Protein 2WCR (pdb70)

Nearest PDB structures (foldseek):
  3vnc-assembly1_B  TM=9.639E-01  e=1.868E-23  Helicobacter pylori 26695
  2wcq-assembly2_B  TM=9.651E-01  e=3.211E-23  Helicobacter pylori
  2wcq-assembly1_A  TM=9.351E-01  e=2.524E-23  Helicobacter pylori
  3tup-assembly1_A  TM=3.954E-01  e=2.642E-01  Homo sapiens
  5mgu-assembly1_A  TM=4.070E-01  e=6.924E-01  Homo sapiens

Sequence (293 aa):
NSFLLQDVPYWMLQNRSEYITQGVDSSHIVDGKKTEEEIEKIATKRATIRVAQNIVHKLKEAYLSKTNRIKQKITNEMFIQMMTQPIYDSLMNNVDRLGIYINPNNEEVFALVRARGFDKDALSEEGLHKKMSLDNQAVSILVAKVEEIFKDSSFLLQDVPYWMLQNRRSEYIITQGVDSSHIVVDGKKTEEIEKIATKRATIIRRVAQNIVHHKKLKEAYLSKTNRIKQKITNEMFIQQMTQPIIYDSLMMNVDRRLGIYINPNNNEEVFALVRARGFDKDALSEGLHKMMSLDNQAVSILVAKVEEIFKDS

Radius of gyration: 20.46 Å; Cα contacts (8 Å, |Δi|>4): 523; chains: 2; bounding box: 41×55×49 Å

CATH classification: 3.10.129.140

InterPro domains:
  IPR031923 Helicobacter TNF-alpha-inducing protein [NF008960] (1-192)
  IPR031923 Helicobacter TNF-alpha-inducing protein [PF16753] (32-181)

Structure (mmCIF, N/CA/C/O backbone):
data_2WCR
#
_entry.id   2WCR
#
_cell.length_a   48.880
_cell.length_b   67.260
_cell.length_c   97.470
_cell.angle_alpha   90.00
_cell.angle_beta   90.00
_cell.angle_gamma   90.00
#
_symmetry.space_group_name_H-M   'P 21 21 21'
#
loop_
_entity.id
_entity.type
_entity.pdbx_description
1 polymer 'TNF-ALPHA INDUCER PROTEIN'
2 non-polymer IMIDAZOLE
3 non-polymer 'NICKEL (II) ION'
4 water water
#
loop_
_atom_site.group_PDB
_atom_site.id
_atom_site.type_symbol
_atom_site.label_atom_id
_atom_site.label_alt_id
_atom_site.label_comp_id
_atom_site.label_asym_id
_atom_site.label_entity_id
_atom_site.label_seq_id
_atom_site.pdbx_PDB_ins_code
_atom_site.Cartn_x
_atom_site.Cartn_y
_atom_site.Cartn_z
_atom_site.occupancy
_atom_site.B_iso_or_equiv
_atom_site.auth_seq_id
_atom_site.auth_comp_id
_atom_site.auth_asym_id
_atom_site.auth_atom_id
_atom_site.pdbx_PDB_model_num
ATOM 1 N N . ASN A 1 1 ? 51.794 40.770 -1.554 1.00 12.78 34 ASN A N 1
ATOM 2 C CA . ASN A 1 1 ? 50.830 40.861 -0.339 1.00 16.46 34 ASN A CA 1
ATOM 3 C C . ASN A 1 1 ? 49.449 40.480 -0.689 1.00 16.52 34 ASN A C 1
ATOM 4 O O . ASN A 1 1 ? 49.118 40.481 -1.845 1.00 14.80 34 ASN A O 1
ATOM 9 N N . SER A 1 2 ? 48.620 40.284 0.358 1.00 18.86 35 SER A N 1
ATOM 10 C CA . SER A 1 2 ? 47.479 39.425 0.311 1.00 19.52 35 SER A CA 1
ATOM 11 C C . SER A 1 2 ? 46.131 40.142 0.437 1.00 16.51 35 SER A C 1
ATOM 12 O O . SER A 1 2 ? 45.983 40.965 1.331 1.00 16.85 35 SER A O 1
ATOM 15 N N . PHE A 1 3 ? 45.248 39.939 -0.549 1.00 15.12 36 PHE A N 1
ATOM 16 C CA . PHE A 1 3 ? 43.881 40.439 -0.511 1.00 16.58 36 PHE A CA 1
ATOM 17 C C . PHE A 1 3 ? 42.928 39.314 -0.731 1.00 16.54 36 PHE A C 1
ATOM 18 O O . PHE A 1 3 ? 43.248 38.340 -1.392 1.00 18.35 36 PHE A O 1
ATOM 26 N N . LEU A 1 4 ? 41.747 39.428 -0.143 1.00 16.40 37 LEU A N 1
ATOM 27 C CA A LEU A 1 4 ? 40.731 38.400 -0.238 0.74 16.15 37 LEU A CA 1
ATOM 28 C CA B LEU A 1 4 ? 40.726 38.393 -0.223 0.26 16.41 37 LEU A CA 1
ATOM 29 C C . LEU A 1 4 ? 39.564 38.809 -1.113 1.00 16.71 37 LEU A C 1
ATOM 30 O O . LEU A 1 4 ? 39.178 39.987 -1.146 1.00 16.79 37 LEU A O 1
ATOM 39 N N . GLN A 1 5 ? 38.971 37.808 -1.784 1.00 16.31 38 GLN A N 1
ATOM 40 C CA . GLN A 1 5 ? 37.902 38.043 -2.748 1.00 16.56 38 GLN A CA 1
ATOM 41 C C . GLN A 1 5 ? 36.595 37.492 -2.219 1.00 15.72 38 GLN A C 1
ATOM 42 O O . GLN A 1 5 ? 36.566 36.607 -1.386 1.00 15.26 38 GLN A O 1
ATOM 48 N N . ASP A 1 6 ? 35.480 37.996 -2.733 1.00 16.19 39 ASP A N 1
ATOM 49 C CA . ASP A 1 6 ? 34.145 37.509 -2.332 1.00 15.53 39 ASP A CA 1
ATOM 50 C C . ASP A 1 6 ? 33.925 37.435 -0.834 1.00 15.63 39 ASP A C 1
ATOM 51 O O . ASP A 1 6 ? 33.492 36.374 -0.287 1.00 16.20 39 ASP A O 1
ATOM 56 N N . VAL A 1 7 ? 34.217 38.544 -0.135 1.00 14.61 40 VAL A N 1
ATOM 57 C CA . VAL A 1 7 ? 34.100 38.571 1.318 1.00 15.73 40 VAL A CA 1
ATOM 58 C C . VAL A 1 7 ? 32.750 39.161 1.710 1.00 15.38 40 VAL A C 1
ATOM 59 O O . VAL A 1 7 ? 32.428 40.244 1.267 1.00 14.48 40 VAL A O 1
ATOM 63 N N . PRO A 1 8 ? 31.961 38.431 2.511 1.00 15.21 41 PRO A N 1
ATOM 64 C CA . PRO A 1 8 ? 30.687 38.986 2.911 1.00 14.89 41 PRO A CA 1
ATOM 65 C C . PRO A 1 8 ? 30.839 40.123 3.941 1.00 15.43 41 PRO A C 1
ATOM 66 O O . PRO A 1 8 ? 31.839 40.186 4.705 1.00 14.65 41 PRO A O 1
ATOM 70 N N . TYR A 1 9 ? 29.835 41.015 3.961 1.00 15.17 42 TYR A N 1
ATOM 71 C CA . TYR A 1 9 ? 29.915 42.217 4.782 1.00 16.24 42 TYR A CA 1
ATOM 72 C C . TYR A 1 9 ? 30.229 41.970 6.271 1.00 15.29 42 TYR A C 1
ATOM 73 O O . TYR A 1 9 ? 30.958 42.745 6.914 1.00 15.09 42 TYR A O 1
ATOM 82 N N . TRP A 1 10 ? 29.691 40.883 6.814 1.00 13.87 43 TRP A N 1
ATOM 83 C CA . TRP A 1 10 ? 29.790 40.549 8.218 1.00 14.00 43 TRP A CA 1
ATOM 84 C C . TRP A 1 10 ? 31.193 40.061 8.619 1.00 14.04 43 TRP A C 1
ATOM 85 O O . TRP A 1 10 ? 31.493 39.963 9.798 1.00 15.06 43 TRP A O 1
ATOM 96 N N . MET A 1 11 ? 32.027 39.791 7.634 1.00 15.54 44 MET A N 1
ATOM 97 C CA . MET A 1 11 ? 33.412 39.415 7.875 1.00 16.15 44 MET A CA 1
ATOM 98 C C . MET A 1 11 ? 34.303 40.630 8.112 1.00 18.36 44 MET A C 1
ATOM 99 O O . MET A 1 11 ? 35.472 40.490 8.525 1.00 18.34 44 MET A O 1
ATOM 104 N N . LEU A 1 12 ? 33.779 41.827 7.815 1.00 17.33 45 LEU A N 1
ATOM 105 C CA . LEU A 1 12 ? 34.592 43.048 7.851 1.00 18.34 45 LEU A CA 1
ATOM 106 C C . LEU A 1 12 ? 34.545 43.739 9.190 1.00 18.05 45 LEU A C 1
ATOM 107 O O . LEU A 1 12 ? 33.529 43.729 9.887 1.00 17.84 45 LEU A O 1
ATOM 112 N N . GLN A 1 13 ? 35.647 44.397 9.534 1.00 19.79 46 GLN A N 1
ATOM 113 C CA . GLN A 1 13 ? 35.682 45.266 10.688 1.00 20.91 46 GLN A CA 1
ATOM 114 C C . GLN A 1 13 ? 34.552 46.276 10.531 1.00 21.03 46 GLN A C 1
ATOM 115 O O . GLN A 1 13 ? 34.338 46.775 9.423 1.00 17.18 46 GLN A O 1
ATOM 121 N N . ASN A 1 14 ? 33.821 46.539 11.612 1.00 22.85 47 ASN A N 1
ATOM 122 C CA . ASN A 1 14 ? 32.772 47.558 11.576 1.00 25.46 47 ASN A CA 1
ATOM 123 C C . ASN A 1 14 ? 32.319 48.010 12.950 1.00 26.59 47 ASN A C 1
ATOM 124 O O . ASN A 1 14 ? 32.525 47.320 13.946 1.00 26.64 47 ASN A O 1
ATOM 129 N N . ARG A 1 15 ? 31.694 49.186 12.959 1.00 28.68 48 ARG A N 1
ATOM 130 C CA . ARG A 1 15 ? 31.291 49.891 14.171 1.00 30.29 48 ARG A CA 1
ATOM 131 C C . ARG A 1 15 ? 29.770 49.815 14.218 1.00 31.10 48 ARG A C 1
ATOM 132 O O . ARG A 1 15 ? 29.055 50.469 13.435 1.00 33.23 48 ARG A O 1
ATOM 140 N N . SER A 1 16 ? 29.287 49.058 15.177 1.00 30.61 49 SER A N 1
ATOM 141 C CA . SER A 1 16 ? 28.042 48.338 15.028 1.00 30.45 49 SER A CA 1
ATOM 142 C C . SER A 1 16 ? 28.178 47.271 16.084 1.00 29.34 49 SER A C 1
ATOM 143 O O . SER A 1 16 ? 29.149 46.524 16.084 1.00 29.07 49 SER A O 1
ATOM 146 N N . GLU A 1 17 ? 27.229 47.266 17.008 1.00 28.29 50 GLU A N 1
ATOM 147 C CA . GLU A 1 17 ? 27.203 46.360 18.126 1.00 27.66 50 GLU A CA 1
ATOM 148 C C . GLU A 1 17 ? 25.958 45.516 17.973 1.00 26.18 50 GLU A C 1
ATOM 149 O O . GLU A 1 17 ? 24.873 45.909 18.412 1.00 26.92 50 GLU A O 1
ATOM 155 N N . TYR A 1 18 ? 26.097 44.372 17.326 1.00 24.11 51 TYR A N 1
ATOM 156 C CA . TYR A 1 18 ? 25.040 43.385 17.342 1.00 22.78 51 TYR A CA 1
ATOM 157 C C . TYR A 1 18 ? 25.431 42.374 18.411 1.00 20.72 51 TYR A C 1
ATOM 158 O O . TYR A 1 18 ? 26.069 41.377 18.155 1.00 19.30 51 TYR A O 1
ATOM 167 N N . ILE A 1 19 ? 25.024 42.669 19.633 1.00 19.44 52 ILE A N 1
ATOM 168 C CA . ILE A 1 19 ? 25.470 41.957 20.802 1.00 18.64 52 ILE A CA 1
ATOM 169 C C . ILE A 1 19 ? 25.038 40.488 20.746 1.00 15.97 52 ILE A C 1
ATOM 170 O O . ILE A 1 19 ? 25.788 39.626 21.088 1.00 16.91 52 ILE A O 1
ATOM 175 N N . THR A 1 20 ? 23.857 40.227 20.232 1.00 14.87 53 THR A N 1
ATOM 176 C CA . THR A 1 20 ? 23.324 38.875 20.087 1.00 15.05 53 THR A CA 1
ATOM 177 C C . THR A 1 20 ? 23.716 38.162 18.782 1.00 14.17 53 THR A C 1
ATOM 178 O O . THR A 1 20 ? 23.288 37.015 18.562 1.00 13.21 53 THR A O 1
ATOM 182 N N . GLN A 1 21 ? 24.545 38.804 17.950 1.00 14.53 54 GLN A N 1
ATOM 183 C CA . GLN A 1 21 ? 25.168 38.145 16.790 1.00 15.69 54 GLN A CA 1
ATOM 184 C C . GLN A 1 21 ? 26.592 37.813 17.130 1.00 14.95 54 GLN A C 1
ATOM 185 O O . GLN A 1 21 ? 27.245 38.550 17.868 1.00 15.73 54 GLN A O 1
ATOM 191 N N . GLY A 1 22 ? 27.085 36.697 16.616 1.00 13.65 55 GLY A N 1
ATOM 192 C CA . GLY A 1 22 ? 28.456 36.316 16.840 1.00 14.43 55 GLY A CA 1
ATOM 193 C C . GLY A 1 22 ? 29.118 35.933 15.545 1.00 13.23 55 GLY A C 1
ATOM 194 O O . GLY A 1 22 ? 28.528 35.241 14.706 1.00 12.92 55 GLY A O 1
ATOM 195 N N . VAL A 1 23 ? 30.352 36.393 15.375 1.00 11.40 56 VAL A N 1
ATOM 196 C CA . VAL A 1 23 ? 31.215 35.890 14.326 1.00 11.84 56 VAL A CA 1
ATOM 197 C C . VAL A 1 23 ? 32.484 35.275 14.967 1.00 11.81 56 VAL A C 1
ATOM 198 O O . VAL A 1 23 ? 33.164 35.897 15.783 1.00 12.84 56 VAL A O 1
ATOM 202 N N . ASP A 1 24 ? 32.784 34.035 14.630 1.00 10.53 57 ASP A N 1
ATOM 203 C CA . ASP A 1 24 ? 33.997 33.394 15.065 1.00 10.66 57 ASP A CA 1
ATOM 204 C C . ASP A 1 24 ? 34.285 32.257 14.087 1.00 11.55 57 ASP A C 1
ATOM 205 O O . ASP A 1 24 ? 33.544 32.093 13.113 1.00 11.19 57 ASP A O 1
ATOM 210 N N . SER A 1 25 ? 35.298 31.464 14.366 1.00 11.79 58 SER A N 1
ATOM 211 C CA . SER A 1 25 ? 35.805 30.526 13.404 1.00 12.58 58 SER A CA 1
ATOM 212 C C . SER A 1 25 ? 36.316 29.233 14.029 1.00 13.16 58 SER A C 1
ATOM 213 O O . SER A 1 25 ? 36.502 29.133 15.283 1.00 13.39 58 SER A O 1
ATOM 216 N N . SER A 1 26 ? 36.528 28.259 13.153 1.00 10.81 59 SER A N 1
ATOM 217 C CA . SER A 1 26 ? 37.287 27.064 13.468 1.00 10.86 59 SER A CA 1
ATOM 218 C C . SER A 1 26 ? 38.346 26.846 12.416 1.00 10.74 59 SER A C 1
ATOM 219 O O . SER A 1 26 ? 38.086 26.979 11.222 1.00 10.55 59 SER A O 1
ATOM 222 N N . HIS A 1 27 ? 39.547 26.530 12.837 1.00 10.51 60 HIS A N 1
ATOM 223 C CA . HIS A 1 27 ? 40.535 26.037 11.912 1.00 10.69 60 HIS A CA 1
ATOM 224 C C . HIS A 1 27 ? 40.228 24.601 11.497 1.00 10.39 60 HIS A C 1
ATOM 225 O O . HIS A 1 27 ? 39.389 23.917 12.116 1.00 11.98 60 HIS A O 1
ATOM 232 N N . ILE A 1 28 ? 40.848 24.196 10.396 1.00 9.97 61 ILE A N 1
ATOM 233 C CA . ILE A 1 28 ? 40.662 22.835 9.878 1.00 11.24 61 ILE A CA 1
ATOM 234 C C . ILE A 1 28 ? 41.396 21.820 10.754 1.00 10.90 61 ILE A C 1
ATOM 235 O O . ILE A 1 28 ? 42.316 22.173 11.530 1.00 11.32 61 ILE A O 1
ATOM 240 N N . VAL A 1 29 ? 40.963 20.564 10.625 1.00 10.73 62 VAL A N 1
ATOM 241 C CA . VAL A 1 29 ? 41.566 19.425 11.328 1.00 10.50 62 VAL A CA 1
ATOM 242 C C . VAL A 1 29 ? 41.591 18.298 10.368 1.00 11.16 62 VAL A C 1
ATOM 243 O O . VAL A 1 29 ? 40.557 17.909 9.808 1.00 11.33 62 VAL A O 1
ATOM 247 N N . ASP A 1 30 ? 42.775 17.774 10.087 1.00 11.53 63 ASP A N 1
ATOM 248 C CA . ASP A 1 30 ? 42.874 16.622 9.177 1.00 12.32 63 ASP A CA 1
ATOM 249 C C . ASP A 1 30 ? 41.926 15.496 9.592 1.00 11.69 63 ASP A C 1
ATOM 250 O O . ASP A 1 30 ? 41.770 15.184 10.804 1.00 12.14 63 ASP A O 1
ATOM 255 N N . GLY A 1 31 ? 41.258 14.927 8.592 1.00 12.18 64 GLY A N 1
ATOM 256 C CA . GLY A 1 31 ? 40.297 13.863 8.837 1.00 13.49 64 GLY A CA 1
ATOM 257 C C . GLY A 1 31 ? 38.887 14.322 9.188 1.00 14.17 64 GLY A C 1
ATOM 258 O O . GLY A 1 31 ? 37.965 13.491 9.282 1.00 14.15 64 GLY A O 1
ATOM 259 N N . LYS A 1 32 ? 38.701 15.622 9.376 1.00 13.33 65 LYS A N 1
ATOM 260 C CA . LYS A 1 32 ? 37.357 16.196 9.587 1.00 13.06 65 LYS A CA 1
ATOM 261 C C . LYS A 1 32 ? 36.916 16.873 8.279 1.00 12.09 65 LYS A C 1
ATOM 262 O O . LYS A 1 32 ? 37.636 17.664 7.699 1.00 11.89 65 LYS A O 1
ATOM 268 N N . LYS A 1 33 ? 35.730 16.542 7.788 1.00 13.10 66 LYS A N 1
ATOM 269 C CA . LYS A 1 33 ? 35.225 17.207 6.589 1.00 13.94 66 LYS A CA 1
ATOM 270 C C . LYS A 1 33 ? 34.881 18.663 6.868 1.00 14.45 66 LYS A C 1
ATOM 271 O O . LYS A 1 33 ? 34.544 19.003 7.999 1.00 15.05 66 LYS A O 1
ATOM 277 N N . THR A 1 34 ? 34.900 19.483 5.813 1.00 15.31 67 THR A N 1
ATOM 278 C CA . THR A 1 34 ? 34.561 20.899 5.901 1.00 15.20 67 THR A CA 1
ATOM 279 C C . THR A 1 34 ? 33.226 21.098 6.634 1.00 15.57 67 THR A C 1
ATOM 280 O O . THR A 1 34 ? 33.112 22.000 7.446 1.00 13.63 67 THR A O 1
ATOM 284 N N . GLU A 1 35 ? 32.229 20.251 6.380 1.00 16.94 68 GLU A N 1
ATOM 285 C CA . GLU A 1 35 ? 30.933 20.383 7.067 1.00 18.24 68 GLU A CA 1
ATOM 286 C C . GLU A 1 35 ? 31.042 20.279 8.575 1.00 17.43 68 GLU A C 1
ATOM 287 O O . GLU A 1 35 ? 30.316 20.988 9.289 1.00 16.99 68 GLU A O 1
ATOM 293 N N . GLU A 1 36 ? 31.942 19.402 9.066 1.00 15.25 69 GLU A N 1
ATOM 294 C CA A GLU A 1 36 ? 32.189 19.224 10.500 0.51 14.08 69 GLU A CA 1
ATOM 295 C CA B GLU A 1 36 ? 32.155 19.267 10.496 0.49 14.06 69 GLU A CA 1
ATOM 296 C C . GLU A 1 36 ? 32.808 20.509 11.065 1.00 13.01 69 GLU A C 1
ATOM 297 O O . GLU A 1 36 ? 32.457 20.933 12.171 1.00 13.79 69 GLU A O 1
ATOM 308 N N . ILE A 1 37 ? 33.752 21.075 10.321 1.00 12.21 70 ILE A N 1
ATOM 309 C CA . ILE A 1 37 ? 34.451 22.326 10.735 1.00 11.64 70 ILE A CA 1
ATOM 310 C C . ILE A 1 37 ? 33.407 23.436 10.780 1.00 12.33 70 ILE A C 1
ATOM 311 O O . ILE A 1 37 ? 33.451 24.277 11.693 1.00 11.37 70 ILE A O 1
ATOM 316 N N . GLU A 1 38 ? 32.421 23.417 9.870 1.00 11.97 71 GLU A N 1
ATOM 317 C CA . GLU A 1 38 ? 31.377 24.473 9.910 1.00 12.55 71 GLU A CA 1
ATOM 318 C C . GLU A 1 38 ? 30.563 24.393 11.195 1.00 12.99 71 GLU A C 1
ATOM 319 O O . GLU A 1 38 ? 30.171 25.425 11.774 1.00 11.76 71 GLU A O 1
ATOM 325 N N . LYS A 1 39 ? 30.223 23.175 11.606 1.00 13.81 72 LYS A N 1
ATOM 326 C CA . LYS A 1 39 ? 29.562 22.949 12.901 1.00 14.90 72 LYS A CA 1
ATOM 327 C C . LYS A 1 39 ? 30.359 23.465 14.103 1.00 14.31 72 LYS A C 1
ATOM 328 O O . LYS A 1 39 ? 29.827 24.133 14.997 1.00 13.70 72 LYS A O 1
ATOM 334 N N . ILE A 1 40 ? 31.667 23.197 14.120 1.00 14.04 73 ILE A N 1
ATOM 335 C CA . ILE A 1 40 ? 32.511 23.633 15.198 1.00 13.28 73 ILE A CA 1
ATOM 336 C C . ILE A 1 40 ? 32.552 25.177 15.172 1.00 12.19 73 ILE A C 1
ATOM 337 O O . ILE A 1 40 ? 32.426 25.817 16.209 1.00 12.32 73 ILE A O 1
ATOM 342 N N . ALA A 1 41 ? 32.695 25.755 13.982 1.00 11.48 74 ALA A N 1
ATOM 343 C CA . ALA A 1 41 ? 32.758 27.204 13.834 1.00 10.22 74 ALA A CA 1
ATOM 344 C C . ALA A 1 41 ? 31.454 27.824 14.345 1.00 9.94 74 ALA A C 1
ATOM 345 O O . ALA A 1 41 ? 31.437 28.902 14.966 1.00 8.94 74 ALA A O 1
ATOM 347 N N . THR A 1 42 ? 30.339 27.176 14.038 1.00 10.43 75 THR A N 1
ATOM 348 C CA . THR A 1 42 ? 29.031 27.698 14.439 1.00 10.33 75 THR A CA 1
ATOM 349 C C . THR A 1 42 ? 28.897 27.700 15.962 1.00 11.24 75 THR A C 1
ATOM 350 O O . THR A 1 42 ? 28.346 28.652 16.541 1.00 9.84 75 THR A O 1
ATOM 354 N N . LYS A 1 43 ? 29.379 26.638 16.621 1.00 11.34 76 LYS A N 1
ATOM 355 C CA . LYS A 1 43 ? 29.382 26.605 18.085 1.00 13.48 76 LYS A CA 1
ATOM 356 C C . LYS A 1 43 ? 30.294 27.682 18.628 1.00 12.27 76 LYS A C 1
ATOM 357 O O . LYS A 1 43 ? 29.979 28.367 19.592 1.00 12.92 76 LYS A O 1
ATOM 363 N N . ARG A 1 44 ? 31.430 27.872 17.982 1.00 11.00 77 ARG A N 1
ATOM 364 C CA . ARG A 1 44 ? 32.373 28.889 18.485 1.00 11.17 77 ARG A CA 1
ATOM 365 C C . ARG A 1 44 ? 31.773 30.289 18.375 1.00 11.35 77 ARG A C 1
ATOM 366 O O . ARG A 1 44 ? 31.955 31.131 19.273 1.00 10.90 77 ARG A O 1
ATOM 374 N N . ALA A 1 45 ? 30.991 30.520 17.310 1.00 9.59 78 ALA A N 1
ATOM 375 C CA . ALA A 1 45 ? 30.379 31.812 17.080 1.00 10.76 78 ALA A CA 1
ATOM 376 C C . ALA A 1 45 ? 29.257 32.014 18.119 1.00 8.99 78 ALA A C 1
ATOM 377 O O . ALA A 1 45 ? 28.932 33.151 18.553 1.00 12.10 78 ALA A O 1
ATOM 379 N N . THR A 1 46 ? 28.646 30.922 18.527 1.00 10.29 79 THR A N 1
ATOM 380 C CA . THR A 1 46 ? 27.594 30.978 19.552 1.00 9.94 79 THR A CA 1
ATOM 381 C C . THR A 1 46 ? 28.223 31.297 20.934 1.00 11.12 79 THR A C 1
ATOM 382 O O . THR A 1 46 ? 27.698 32.086 21.698 1.00 11.99 79 THR A O 1
ATOM 386 N N . ILE A 1 47 ? 29.349 30.686 21.232 1.00 11.43 80 ILE A N 1
ATOM 387 C CA . ILE A 1 47 ? 30.107 31.030 22.449 1.00 11.42 80 ILE A CA 1
ATOM 388 C C . ILE A 1 47 ? 30.485 32.494 22.406 1.00 11.52 80 ILE A C 1
ATOM 389 O O . ILE A 1 47 ? 30.373 33.222 23.399 1.00 10.75 80 ILE A O 1
ATOM 394 N N . ARG A 1 48 ? 30.862 32.974 21.221 1.00 11.94 81 ARG A N 1
ATOM 395 C CA . ARG A 1 48 ? 31.186 34.360 21.051 1.00 12.48 81 ARG A CA 1
ATOM 396 C C . ARG A 1 48 ? 30.015 35.281 21.435 1.00 11.09 81 ARG A C 1
ATOM 397 O O . ARG A 1 48 ? 30.225 36.324 22.018 1.00 11.13 81 ARG A O 1
ATOM 405 N N . VAL A 1 49 ? 28.777 34.902 21.104 1.00 10.40 82 VAL A N 1
ATOM 406 C CA . VAL A 1 49 ? 27.625 35.668 21.575 1.00 10.39 82 VAL A CA 1
ATOM 407 C C . VAL A 1 49 ? 27.654 35.777 23.103 1.00 9.95 82 VAL A C 1
ATOM 408 O O . VAL A 1 49 ? 27.460 36.883 23.664 1.00 10.44 82 VAL A O 1
ATOM 412 N N . ALA A 1 50 ? 27.902 34.647 23.771 1.00 10.04 83 ALA A N 1
ATOM 413 C CA . ALA A 1 50 ? 28.009 34.661 25.243 1.00 9.98 83 ALA A CA 1
ATOM 414 C C . ALA A 1 50 ? 29.143 35.565 25.726 1.00 10.75 83 ALA A C 1
ATOM 415 O O . ALA A 1 50 ? 28.963 36.321 26.647 1.00 9.71 83 ALA A O 1
ATOM 417 N N . GLN A 1 51 ? 30.282 35.513 25.050 1.00 11.75 84 GLN A N 1
ATOM 418 C CA . GLN A 1 51 ? 31.422 36.387 25.367 1.00 12.66 84 GLN A CA 1
ATOM 419 C C . GLN A 1 51 ? 31.037 37.875 25.193 1.00 13.51 84 GLN A C 1
ATOM 420 O O . GLN A 1 51 ? 31.406 38.746 26.046 1.00 13.66 84 GLN A O 1
ATOM 426 N N . ASN A 1 52 ? 30.245 38.174 24.144 1.00 13.29 85 ASN A N 1
ATOM 427 C CA . ASN A 1 52 ? 29.797 39.546 23.913 1.00 14.34 85 ASN A CA 1
ATOM 428 C C . ASN A 1 52 ? 28.911 40.011 25.072 1.00 13.94 85 ASN A C 1
ATOM 429 O O . ASN A 1 52 ? 28.983 41.183 25.500 1.00 14.82 85 ASN A O 1
ATOM 434 N N . ILE A 1 53 ? 28.078 39.113 25.574 1.00 13.28 86 ILE A N 1
ATOM 435 C CA . ILE A 1 53 ? 27.196 39.435 26.687 1.00 12.61 86 ILE A CA 1
ATOM 436 C C . ILE A 1 53 ? 27.995 39.663 27.973 1.00 13.02 86 ILE A C 1
ATOM 437 O O . ILE A 1 53 ? 27.770 40.647 28.713 1.00 14.72 86 ILE A O 1
ATOM 442 N N . VAL A 1 54 ? 28.982 38.820 28.215 1.00 13.08 87 VAL A N 1
ATOM 443 C CA . VAL A 1 54 ? 29.789 38.965 29.428 1.00 13.76 87 VAL A CA 1
ATOM 444 C C . VAL A 1 54 ? 30.503 40.314 29.436 1.00 13.80 87 VAL A C 1
ATOM 445 O O . VAL A 1 54 ? 30.575 40.975 30.474 1.00 14.60 87 VAL A O 1
ATOM 449 N N . HIS A 1 55 ? 30.973 40.738 28.272 1.00 13.19 88 HIS A N 1
ATOM 450 C CA . HIS A 1 55 ? 31.652 42.008 28.134 1.00 14.39 88 HIS A CA 1
ATOM 451 C C . HIS A 1 55 ? 30.726 43.141 28.584 1.00 14.58 88 HIS A C 1
ATOM 452 O O . HIS A 1 55 ? 31.150 44.028 29.343 1.00 14.60 88 HIS A O 1
ATOM 459 N N . LYS A 1 56 ? 29.473 43.122 28.141 1.00 12.47 89 LYS A N 1
ATOM 460 C CA . LYS A 1 56 ? 28.519 44.158 28.543 1.00 14.25 89 LYS A CA 1
ATOM 461 C C . LYS A 1 56 ? 28.199 44.074 30.038 1.00 13.58 89 LYS A C 1
ATOM 462 O O . LYS A 1 56 ? 27.954 45.096 30.680 1.00 14.13 89 LYS A O 1
ATOM 468 N N . LEU A 1 57 ? 28.167 42.847 30.563 1.00 13.16 90 LEU A N 1
ATOM 469 C CA . LEU A 1 57 ? 27.918 42.686 32.001 1.00 12.97 90 LEU A CA 1
ATOM 470 C C . LEU A 1 57 ? 29.079 43.272 32.829 1.00 13.08 90 LEU A C 1
ATOM 471 O O . LEU A 1 57 ? 28.798 43.906 33.866 1.00 13.61 90 LEU A O 1
ATOM 476 N N . LYS A 1 58 ? 30.346 43.122 32.387 1.00 13.39 91 LYS A N 1
ATOM 477 C CA . LYS A 1 58 ? 31.514 43.678 33.130 1.00 13.25 91 LYS A CA 1
ATOM 478 C C . LYS A 1 58 ? 31.386 45.208 33.164 1.00 12.14 91 LYS A C 1
ATOM 479 O O . LYS A 1 58 ? 31.739 45.849 34.123 1.00 12.46 91 LYS A O 1
ATOM 485 N N . GLU A 1 59 ? 30.999 45.784 32.042 1.00 12.61 92 GLU A N 1
ATOM 486 C CA . GLU A 1 59 ? 30.912 47.240 31.964 1.00 14.00 92 GLU A CA 1
ATOM 487 C C . GLU A 1 59 ? 29.823 47.774 32.867 1.00 12.95 92 GLU A C 1
ATOM 488 O O . GLU A 1 59 ? 29.985 48.797 33.531 1.00 12.31 92 GLU A O 1
ATOM 494 N N . ALA A 1 60 ? 28.694 47.091 32.855 1.00 11.97 93 ALA A N 1
ATOM 495 C CA . ALA A 1 60 ? 27.629 47.426 33.777 1.00 11.59 93 ALA A CA 1
ATOM 496 C C . ALA A 1 60 ? 28.065 47.316 35.247 1.00 10.08 93 ALA A C 1
ATOM 497 O O . ALA A 1 60 ? 27.749 48.173 36.069 1.00 10.54 93 ALA A O 1
ATOM 499 N N . TYR A 1 61 ? 28.791 46.251 35.591 1.00 8.86 94 TYR A N 1
ATOM 500 C CA . TYR A 1 61 ? 29.303 46.044 36.942 1.00 8.71 94 TYR A CA 1
ATOM 501 C C . TYR A 1 61 ? 30.314 47.121 37.349 1.00 8.57 94 TYR A C 1
ATOM 502 O O . TYR A 1 61 ? 30.274 47.587 38.471 1.00 9.26 94 TYR A O 1
ATOM 511 N N . LEU A 1 62 ? 31.164 47.553 36.417 1.00 8.25 95 LEU A N 1
ATOM 512 C CA . LEU A 1 62 ? 32.098 48.627 36.683 1.00 8.56 95 LEU A CA 1
ATOM 513 C C . LEU A 1 62 ? 31.438 49.983 36.787 1.00 9.06 95 LEU A C 1
ATOM 514 O O . LEU A 1 62 ? 32.000 50.879 37.382 1.00 8.80 95 LEU A O 1
ATOM 519 N N . SER A 1 63 ? 30.269 50.143 36.169 1.00 8.95 96 SER A N 1
ATOM 520 C CA . SER A 1 63 ? 29.610 51.467 36.148 1.00 10.34 96 SER A CA 1
ATOM 521 C C . SER A 1 63 ? 29.399 52.043 37.531 1.00 10.01 96 SER A C 1
ATOM 522 O O . SER A 1 63 ? 29.201 51.315 38.534 1.00 9.23 96 SER A O 1
ATOM 525 N N . LYS A 1 64 ? 29.439 53.371 37.613 1.00 10.64 97 LYS A N 1
ATOM 526 C CA . LYS A 1 64 ? 29.217 54.088 38.873 1.00 12.24 97 LYS A CA 1
ATOM 527 C C . LYS A 1 64 ? 27.841 53.727 39.441 1.00 12.47 97 LYS A C 1
ATOM 528 O O . LYS A 1 64 ? 27.687 53.700 40.609 1.00 13.95 97 LYS A O 1
ATOM 534 N N . THR A 1 65 ? 26.896 53.338 38.597 1.00 14.13 98 THR A N 1
ATOM 535 C CA . THR A 1 65 ? 25.558 52.976 39.102 1.00 15.68 98 THR A CA 1
ATOM 536 C C . THR A 1 65 ? 25.307 51.460 39.123 1.00 15.19 98 THR A C 1
ATOM 537 O O . THR A 1 65 ? 24.147 50.973 39.156 1.00 15.53 98 THR A O 1
ATOM 541 N N . ASN A 1 66 ? 26.389 50.702 39.159 1.00 13.07 99 ASN A N 1
ATOM 542 C CA . ASN A 1 66 ? 26.252 49.300 39.507 1.00 11.94 99 ASN A CA 1
ATOM 543 C C . ASN A 1 66 ? 25.515 49.095 40.836 1.00 12.24 99 ASN A C 1
ATOM 544 O O . ASN A 1 66 ? 25.829 49.725 41.839 1.00 11.17 99 ASN A O 1
ATOM 549 N N . ARG A 1 67 ? 24.589 48.139 40.825 1.00 11.52 100 ARG A N 1
ATOM 550 C CA . ARG A 1 67 ? 23.869 47.743 42.015 1.00 12.49 100 ARG A CA 1
ATOM 551 C C . ARG A 1 67 ? 24.215 46.364 42.578 1.00 11.29 100 ARG A C 1
ATOM 552 O O . ARG A 1 67 ? 23.671 45.988 43.590 1.00 11.24 100 ARG A O 1
ATOM 560 N N . ILE A 1 68 ? 25.108 45.630 41.935 1.00 10.23 101 ILE A N 1
ATOM 561 C CA . ILE A 1 68 ? 25.511 44.322 42.425 1.00 9.28 101 ILE A CA 1
ATOM 562 C C . ILE A 1 68 ? 26.458 44.526 43.589 1.00 9.88 101 ILE A C 1
ATOM 563 O O . ILE A 1 68 ? 27.539 45.115 43.414 1.00 11.17 101 ILE A O 1
ATOM 568 N N . LYS A 1 69 ? 26.117 43.923 44.728 1.00 11.73 102 LYS A N 1
ATOM 569 C CA . LYS A 1 69 ? 26.879 44.030 45.948 1.00 12.24 102 LYS A CA 1
ATOM 570 C C . LYS A 1 69 ? 28.103 43.107 46.042 1.00 12.79 102 LYS A C 1
ATOM 571 O O . LYS A 1 69 ? 29.111 43.511 46.568 1.00 12.49 102 LYS A O 1
ATOM 577 N N . GLN A 1 70 ? 27.968 41.879 45.567 1.00 11.67 103 GLN A N 1
ATOM 578 C CA . GLN A 1 70 ? 29.047 40.887 45.601 1.00 11.74 103 GLN A CA 1
ATOM 579 C C . GLN A 1 70 ? 30.252 41.376 44.808 1.00 12.21 103 GLN A C 1
ATOM 580 O O . GLN A 1 70 ? 30.111 42.047 43.774 1.00 13.17 103 GLN A O 1
ATOM 586 N N . LYS A 1 71 ? 31.422 41.046 45.299 1.00 12.45 104 LYS A N 1
ATOM 587 C CA . LYS A 1 71 ? 32.623 41.202 44.511 1.00 13.84 104 LYS A CA 1
ATOM 588 C C . LYS A 1 71 ? 32.709 40.166 43.373 1.00 13.50 104 LYS A C 1
ATOM 589 O O . LYS A 1 71 ? 32.746 38.933 43.624 1.00 15.40 104 LYS A O 1
ATOM 595 N N . ILE A 1 72 ? 32.818 40.645 42.130 1.00 11.66 105 ILE A N 1
ATOM 596 C CA . ILE A 1 72 ? 32.904 39.780 40.961 1.00 10.91 105 ILE A CA 1
ATOM 597 C C . ILE A 1 72 ? 34.182 40.146 40.270 1.00 10.33 105 ILE A C 1
ATOM 598 O O . ILE A 1 72 ? 34.410 41.276 39.921 1.00 11.00 105 ILE A O 1
ATOM 603 N N . THR A 1 73 ? 35.034 39.172 40.154 1.00 8.94 106 THR A N 1
ATOM 604 C CA . THR A 1 73 ? 36.297 39.325 39.509 1.00 8.71 106 THR A CA 1
ATOM 605 C C . THR A 1 73 ? 36.241 39.077 38.010 1.00 9.04 106 THR A C 1
ATOM 606 O O . THR A 1 73 ? 35.318 38.502 37.480 1.00 10.12 106 THR A O 1
ATOM 610 N N . ASN A 1 74 ? 37.305 39.463 37.325 1.00 8.51 107 ASN A N 1
ATOM 611 C CA . ASN A 1 74 ? 37.387 39.221 35.910 1.00 8.62 107 ASN A CA 1
ATOM 612 C C . ASN A 1 74 ? 37.285 37.708 35.618 1.00 8.86 107 ASN A C 1
ATOM 613 O O . ASN A 1 74 ? 36.647 37.274 34.658 1.00 8.66 107 ASN A O 1
ATOM 618 N N . GLU A 1 75 ? 37.921 36.908 36.472 1.00 9.69 108 GLU A N 1
ATOM 619 C CA . GLU A 1 75 ? 37.867 35.450 36.322 1.00 10.10 108 GLU A CA 1
ATOM 620 C C . GLU A 1 75 ? 36.475 34.895 36.501 1.00 8.76 108 GLU A C 1
ATOM 621 O O . GLU A 1 75 ? 36.045 33.943 35.809 1.00 9.84 108 GLU A O 1
ATOM 627 N N . MET A 1 76 ? 35.722 35.483 37.407 1.00 8.89 109 MET A N 1
ATOM 628 C CA . MET A 1 76 ? 34.333 35.099 37.563 1.00 9.97 109 MET A CA 1
ATOM 629 C C . MET A 1 76 ? 33.499 35.471 36.327 1.00 9.48 109 MET A C 1
ATOM 630 O O . MET A 1 76 ? 32.643 34.712 35.898 1.00 10.51 109 MET A O 1
ATOM 635 N N . PHE A 1 77 ? 33.700 36.669 35.797 1.00 9.55 110 PHE A N 1
ATOM 636 C CA . PHE A 1 77 ? 33.055 37.042 34.530 1.00 10.86 110 PHE A CA 1
ATOM 637 C C . PHE A 1 77 ? 33.332 36.018 33.413 1.00 11.47 110 PHE A C 1
ATOM 638 O O . PHE A 1 77 ? 32.423 35.576 32.723 1.00 12.15 110 PHE A O 1
ATOM 646 N N . ILE A 1 78 ? 34.573 35.593 33.297 1.00 10.99 111 ILE A N 1
ATOM 647 C CA . ILE A 1 78 ? 34.942 34.599 32.301 1.00 12.67 111 ILE A CA 1
ATOM 648 C C . ILE A 1 78 ? 34.148 33.308 32.553 1.00 13.37 111 ILE A C 1
ATOM 649 O O . ILE A 1 78 ? 33.612 32.670 31.617 1.00 13.62 111 ILE A O 1
ATOM 654 N N . GLN A 1 79 ? 34.026 32.933 33.815 1.00 13.74 112 GLN A N 1
ATOM 655 C CA . GLN A 1 79 ? 33.262 31.739 34.185 1.00 14.78 112 GLN A CA 1
ATOM 656 C C . GLN A 1 79 ? 31.779 31.848 33.785 1.00 14.28 112 GLN A C 1
ATOM 657 O O . GLN A 1 79 ? 31.121 30.813 33.574 1.00 16.06 112 GLN A O 1
ATOM 663 N N . MET A 1 80 ? 31.243 33.061 33.752 1.00 13.66 113 MET A N 1
ATOM 664 C CA A MET A 1 80 ? 29.837 33.283 33.348 0.58 13.24 113 MET A CA 1
ATOM 665 C CA B MET A 1 80 ? 29.842 33.261 33.369 0.42 13.53 113 MET A CA 1
ATOM 666 C C . MET A 1 80 ? 29.581 32.877 31.911 1.00 13.34 113 MET A C 1
ATOM 667 O O . MET A 1 80 ? 28.432 32.667 31.535 1.00 11.44 113 MET A O 1
ATOM 676 N N . THR A 1 81 ? 30.649 32.793 31.097 1.00 13.32 114 THR A N 1
ATOM 677 C CA . THR A 1 81 ? 30.472 32.522 29.668 1.00 13.21 114 THR A CA 1
ATOM 678 C C . THR A 1 81 ? 29.671 31.257 29.415 1.00 13.14 114 THR A C 1
ATOM 679 O O . THR A 1 81 ? 28.746 31.269 28.580 1.00 12.09 114 THR A O 1
ATOM 683 N N . GLN A 1 82 ? 30.012 30.183 30.125 1.00 13.74 115 GLN A N 1
ATOM 684 C CA . GLN A 1 82 ? 29.391 28.884 29.885 1.00 14.68 115 GLN A CA 1
ATOM 685 C C . GLN A 1 82 ? 27.901 28.887 30.272 1.00 14.25 115 GLN A C 1
ATOM 686 O O . GLN A 1 82 ? 27.060 28.505 29.483 1.00 13.54 115 GLN A O 1
ATOM 692 N N . PRO A 1 83 ? 27.555 29.369 31.467 1.00 14.25 116 PRO A N 1
ATOM 693 C CA . PRO A 1 83 ? 26.124 29.371 31.748 1.00 13.58 116 PRO A CA 1
ATOM 694 C C . PRO A 1 83 ? 25.309 30.278 30.809 1.00 12.18 116 PRO A C 1
ATOM 695 O O . PRO A 1 83 ? 24.134 29.955 30.507 1.00 10.53 116 PRO A O 1
ATOM 699 N N . ILE A 1 84 ? 25.894 31.378 30.361 1.00 10.60 117 ILE A N 1
ATOM 700 C CA . ILE A 1 84 ? 25.176 32.228 29.413 1.00 10.25 117 ILE A CA 1
ATOM 701 C C . ILE A 1 84 ? 25.023 31.470 28.086 1.00 11.48 117 ILE A C 1
ATOM 702 O O . ILE A 1 84 ? 23.929 31.391 27.510 1.00 10.66 117 ILE A O 1
ATOM 707 N N . TYR A 1 85 ? 26.115 30.864 27.635 1.00 12.43 118 TYR A N 1
ATOM 708 C CA . TYR A 1 85 ? 26.067 30.070 26.418 1.00 13.53 118 TYR A CA 1
ATOM 709 C C . TYR A 1 85 ? 24.997 29.010 26.554 1.00 14.06 118 TYR A C 1
ATOM 710 O O . TYR A 1 85 ? 24.170 28.817 25.653 1.00 12.32 118 TYR A O 1
ATOM 719 N N . ASP A 1 86 ? 24.993 28.302 27.682 1.00 14.45 119 ASP A N 1
ATOM 720 C CA . ASP A 1 86 ? 24.064 27.197 27.843 1.00 14.99 119 ASP A CA 1
ATOM 721 C C . ASP A 1 86 ? 22.634 27.654 27.803 1.00 14.74 119 ASP A C 1
ATOM 722 O O . ASP A 1 86 ? 21.729 26.898 27.413 1.00 14.41 119 ASP A O 1
ATOM 727 N N . SER A 1 87 ? 22.409 28.884 28.241 1.00 15.11 120 SER A N 1
ATOM 728 C CA . SER A 1 87 ? 21.082 29.438 28.258 1.00 13.97 120 SER A CA 1
ATOM 729 C C . SER A 1 87 ? 20.592 29.967 26.879 1.00 12.89 120 SER A C 1
ATOM 730 O O . SER A 1 87 ? 19.403 30.229 26.722 1.00 14.07 120 SER A O 1
ATOM 733 N N . LEU A 1 88 ? 21.491 30.131 25.899 1.00 13.47 121 LEU A N 1
ATOM 734 C CA . LEU A 1 88 ? 21.055 30.734 24.614 1.00 12.49 121 LEU A CA 1
ATOM 735 C C . LEU A 1 88 ? 20.070 29.829 23.923 1.00 13.62 121 LEU A C 1
ATOM 736 O O . LEU A 1 88 ? 20.246 28.611 23.931 1.00 14.93 121 LEU A O 1
ATOM 741 N N . MET A 1 89 ? 19.044 30.435 23.320 1.00 13.88 122 MET A N 1
ATOM 742 C CA . MET A 1 89 ? 18.031 29.733 22.613 1.00 14.60 122 MET A CA 1
ATOM 743 C C . MET A 1 89 ? 17.839 30.265 21.184 1.00 14.42 122 MET A C 1
ATOM 744 O O . MET A 1 89 ? 18.147 31.421 20.892 1.00 14.73 122 MET A O 1
ATOM 749 N N . ASN A 1 90 ? 17.333 29.369 20.334 1.00 13.75 123 ASN A N 1
ATOM 750 C CA A ASN A 1 90 ? 16.963 29.712 18.968 0.51 13.98 123 ASN A CA 1
ATOM 751 C CA B ASN A 1 90 ? 16.997 29.663 18.949 0.49 13.62 123 ASN A CA 1
ATOM 752 C C . ASN A 1 90 ? 18.113 30.418 18.232 1.00 13.55 123 ASN A C 1
ATOM 753 O O . ASN A 1 90 ? 17.930 31.540 17.723 1.00 14.36 123 ASN A O 1
ATOM 762 N N . VAL A 1 91 ? 19.277 29.782 18.197 1.00 13.07 124 VAL A N 1
ATOM 763 C CA . VAL A 1 91 ? 20.461 30.341 17.553 1.00 13.06 124 VAL A CA 1
ATOM 764 C C . VAL A 1 91 ? 20.538 29.900 16.093 1.00 13.66 124 VAL A C 1
ATOM 765 O O . VAL A 1 91 ? 20.670 28.700 15.821 1.00 15.14 124 VAL A O 1
ATOM 769 N N . ASP A 1 92 ? 20.432 30.850 15.158 1.00 13.18 125 ASP A N 1
ATOM 770 C CA . ASP A 1 92 ? 20.481 30.564 13.726 1.00 13.68 125 ASP A CA 1
ATOM 771 C C . ASP A 1 92 ? 21.853 30.777 13.130 1.00 13.60 125 ASP A C 1
ATOM 772 O O . ASP A 1 92 ? 22.493 31.777 13.422 1.00 12.65 125 ASP A O 1
ATOM 777 N N . ARG A 1 93 ? 22.317 29.834 12.304 1.00 14.50 126 ARG A N 1
ATOM 778 C CA . ARG A 1 93 ? 23.540 30.042 11.508 1.00 14.08 126 ARG A CA 1
ATOM 779 C C . ARG A 1 93 ? 23.096 30.896 10.328 1.00 14.38 126 ARG A C 1
ATOM 780 O O . ARG A 1 93 ? 22.237 30.485 9.515 1.00 14.97 126 ARG A O 1
ATOM 788 N N . LEU A 1 94 ? 23.688 32.080 10.210 1.00 13.62 127 LEU A N 1
ATOM 789 C CA . LEU A 1 94 ? 23.333 32.993 9.156 1.00 13.58 127 LEU A CA 1
ATOM 790 C C . LEU A 1 94 ? 24.265 32.997 7.963 1.00 13.84 127 LEU A C 1
ATOM 791 O O . LEU A 1 94 ? 23.875 33.452 6.892 1.00 14.97 127 LEU A O 1
ATOM 796 N N . GLY A 1 95 ? 25.502 32.573 8.145 1.00 13.11 128 GLY A N 1
ATOM 797 C CA . GLY A 1 95 ? 26.489 32.575 7.053 1.00 11.94 128 GLY A CA 1
ATOM 798 C C . GLY A 1 95 ? 27.723 31.786 7.414 1.00 10.81 128 GLY A C 1
ATOM 799 O O . GLY A 1 95 ? 28.020 31.528 8.595 1.00 10.61 128 GLY A O 1
ATOM 800 N N . ILE A 1 96 ? 28.451 31.412 6.372 1.00 10.59 129 ILE A N 1
ATOM 801 C CA . ILE A 1 96 ? 29.772 30.767 6.460 1.00 9.51 129 ILE A CA 1
ATOM 802 C C . ILE A 1 96 ? 30.671 31.463 5.432 1.00 10.17 129 ILE A C 1
ATOM 803 O O . ILE A 1 96 ? 30.247 31.751 4.283 1.00 10.57 129 ILE A O 1
ATOM 808 N N . TYR A 1 97 ? 31.889 31.746 5.857 1.00 9.72 130 TYR A N 1
ATOM 809 C CA . TYR A 1 97 ? 32.938 32.246 4.962 1.00 10.58 130 TYR A CA 1
ATOM 810 C C . TYR A 1 97 ? 34.225 31.470 5.235 1.00 10.32 130 TYR A C 1
ATOM 811 O O . TYR A 1 97 ? 34.683 31.363 6.397 1.00 10.62 130 TYR A O 1
ATOM 820 N N . ILE A 1 98 ? 34.865 30.954 4.190 1.00 11.10 131 ILE A N 1
ATOM 821 C CA . ILE A 1 98 ? 36.096 30.231 4.359 1.00 10.60 131 ILE A CA 1
ATOM 822 C C . ILE A 1 98 ? 37.248 31.051 3.774 1.00 12.13 131 ILE A C 1
ATOM 823 O O . ILE A 1 98 ? 37.187 31.442 2.605 1.00 13.11 131 ILE A O 1
ATOM 828 N N . ASN A 1 99 ? 38.266 31.301 4.564 1.00 11.79 132 ASN A N 1
ATOM 829 C CA . ASN A 1 99 ? 39.458 32.041 4.083 1.00 12.97 132 ASN A CA 1
ATOM 830 C C . ASN A 1 99 ? 40.223 31.018 3.256 1.00 13.51 132 ASN A C 1
ATOM 831 O O . ASN A 1 99 ? 40.663 29.991 3.793 1.00 14.26 132 ASN A O 1
ATOM 836 N N . PRO A 1 100 ? 40.307 31.207 1.929 1.00 13.67 133 PRO A N 1
ATOM 837 C CA . PRO A 1 100 ? 40.990 30.175 1.099 1.00 14.41 133 PRO A CA 1
ATOM 838 C C . PRO A 1 100 ? 42.470 30.044 1.323 1.00 14.09 133 PRO A C 1
ATOM 839 O O . PRO A 1 100 ? 43.097 29.057 0.854 1.00 16.33 133 PRO A O 1
ATOM 843 N N . ASN A 1 101 ? 43.071 30.988 2.028 1.00 14.62 134 ASN A N 1
ATOM 844 C CA . ASN A 1 101 ? 44.507 30.934 2.261 1.00 15.01 134 ASN A CA 1
ATOM 845 C C . ASN A 1 101 ? 44.907 29.929 3.315 1.00 15.62 134 ASN A C 1
ATOM 846 O O . ASN A 1 101 ? 45.884 29.203 3.130 1.00 14.46 134 ASN A O 1
ATOM 851 N N . ASN A 1 102 ? 44.158 29.903 4.426 1.00 15.66 135 ASN A N 1
ATOM 852 C CA . ASN A 1 102 ? 44.422 28.969 5.534 1.00 14.73 135 ASN A CA 1
ATOM 853 C C . ASN A 1 102 ? 43.248 27.970 5.758 1.00 14.29 135 ASN A C 1
ATOM 854 O O . ASN A 1 102 ? 43.297 27.157 6.685 1.00 13.91 135 ASN A O 1
ATOM 859 N N . GLU A 1 103 ? 42.203 28.085 4.941 1.00 13.69 136 GLU A N 1
ATOM 860 C CA . GLU A 1 103 ? 40.964 27.279 5.041 1.00 13.25 136 GLU A CA 1
ATOM 861 C C . GLU A 1 103 ? 40.181 27.437 6.374 1.00 12.48 136 GLU A C 1
ATOM 862 O O . GLU A 1 103 ? 39.319 26.626 6.688 1.00 11.60 136 GLU A O 1
ATOM 868 N N . GLU A 1 104 ? 40.470 28.486 7.112 1.00 11.57 137 GLU A N 1
ATOM 869 C CA . GLU A 1 104 ? 39.792 28.793 8.352 1.00 11.52 137 GLU A CA 1
ATOM 870 C C . GLU A 1 104 ? 38.317 29.085 8.042 1.00 11.01 137 GLU A C 1
ATOM 871 O O . GLU A 1 104 ? 37.983 29.822 7.102 1.00 12.07 137 GLU A O 1
ATOM 877 N N . VAL A 1 105 ? 37.435 28.486 8.824 1.00 10.12 138 VAL A N 1
ATOM 878 C CA . VAL A 1 105 ? 35.990 28.560 8.555 1.00 10.16 138 VAL A CA 1
ATOM 879 C C . VAL A 1 105 ? 35.335 29.495 9.549 1.00 9.61 138 VAL A C 1
ATOM 880 O O . VAL A 1 105 ? 35.393 29.246 10.749 1.00 10.01 138 VAL A O 1
ATOM 884 N N . PHE A 1 106 ? 34.773 30.590 9.049 1.00 8.51 139 PHE A N 1
ATOM 885 C CA . PHE A 1 106 ? 34.053 31.554 9.874 1.00 8.87 139 PHE A CA 1
ATOM 886 C C . PHE A 1 106 ? 32.550 31.359 9.786 1.00 9.48 139 PHE A C 1
ATOM 887 O O . PHE A 1 106 ? 31.996 31.177 8.687 1.00 9.25 139 PHE A O 1
ATOM 895 N N . ALA A 1 107 ? 31.885 31.482 10.936 1.00 9.44 140 ALA A N 1
ATOM 896 C CA . ALA A 1 107 ? 30.430 31.409 11.008 1.00 8.88 140 ALA A CA 1
ATOM 897 C C . ALA A 1 107 ? 29.863 32.711 11.550 1.00 9.64 140 ALA A C 1
ATOM 898 O O . ALA A 1 107 ? 30.447 33.309 12.477 1.00 10.80 140 ALA A O 1
ATOM 900 N N . LEU A 1 108 ? 28.715 33.102 10.999 1.00 9.37 141 LEU A N 1
ATOM 901 C CA . LEU A 1 108 ? 27.895 34.169 11.567 1.00 10.06 141 LEU A CA 1
ATOM 902 C C . LEU A 1 108 ? 26.628 33.550 12.153 1.00 10.46 141 LEU A C 1
ATOM 903 O O . LEU A 1 108 ? 25.901 32.820 11.436 1.00 11.56 141 LEU A O 1
ATOM 908 N N . VAL A 1 109 ? 26.354 33.857 13.425 1.00 10.48 142 VAL A N 1
ATOM 909 C CA . VAL A 1 109 ? 25.168 33.387 14.118 1.00 10.83 142 VAL A CA 1
ATOM 910 C C . VAL A 1 109 ? 24.410 34.494 14.818 1.00 11.63 142 VAL A C 1
ATOM 911 O O . VAL A 1 109 ? 24.920 35.571 15.059 1.00 11.86 142 VAL A O 1
ATOM 915 N N . ARG A 1 110 ? 23.153 34.208 15.110 1.00 11.74 143 ARG A N 1
ATOM 916 C CA . ARG A 1 110 ? 22.351 35.116 15.881 1.00 12.38 143 ARG A CA 1
ATOM 917 C C . ARG A 1 110 ? 21.524 34.325 16.856 1.00 13.35 143 ARG A C 1
ATOM 918 O O . ARG A 1 110 ? 20.787 33.418 16.445 1.00 13.67 143 ARG A O 1
ATOM 926 N N . ALA A 1 111 ? 21.621 34.690 18.134 1.00 13.48 144 ALA A N 1
ATOM 927 C CA . ALA A 1 111 ? 20.794 34.102 19.189 1.00 13.50 144 ALA A CA 1
ATOM 928 C C . ALA A 1 111 ? 19.542 34.942 19.360 1.00 14.21 144 ALA A C 1
ATOM 929 O O . ALA A 1 111 ? 19.618 36.131 19.640 1.00 14.66 144 ALA A O 1
ATOM 931 N N . ARG A 1 112 ? 18.391 34.330 19.152 1.00 14.16 145 ARG A N 1
ATOM 932 C CA . ARG A 1 112 ? 17.132 35.078 19.159 1.00 14.52 145 ARG 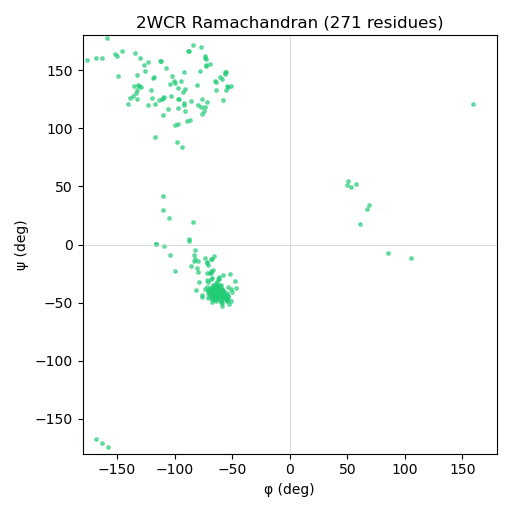A CA 1
ATOM 933 C C . ARG A 1 112 ? 16.557 35.225 20.557 1.00 14.66 145 ARG A C 1
ATOM 934 O O . ARG A 1 112 ? 15.697 36.068 20.764 1.00 14.38 145 ARG A O 1
ATOM 942 N N . GLY A 1 113 ? 17.006 34.394 21.501 1.00 14.10 146 GLY A N 1
ATOM 943 C CA . GLY A 1 113 ? 16.623 34.528 22.904 1.00 13.91 146 GLY A CA 1
ATOM 944 C C . GLY A 1 113 ? 17.525 33.762 23.879 1.00 14.20 146 GLY A C 1
ATOM 945 O O . GLY A 1 113 ? 18.606 33.237 23.535 1.00 12.34 146 GLY A O 1
ATOM 946 N N . PHE A 1 114 ? 17.077 33.713 25.124 1.00 14.42 147 PHE A N 1
ATOM 947 C CA . PHE A 1 114 ? 17.743 32.929 26.149 1.00 14.81 147 PHE A CA 1
ATOM 948 C C . PHE A 1 114 ? 16.711 32.497 27.179 1.00 14.64 147 PHE A C 1
ATOM 949 O O . PHE A 1 114 ? 15.618 33.045 27.229 1.00 15.29 147 PHE A O 1
ATOM 957 N N . ASP A 1 115 ? 17.101 31.505 27.976 1.00 14.58 148 ASP A N 1
ATOM 958 C CA . ASP A 1 115 ? 16.272 30.896 29.018 1.00 14.60 148 ASP A CA 1
ATOM 959 C C . ASP A 1 115 ? 16.705 31.511 30.335 1.00 13.32 148 ASP A C 1
ATOM 960 O O . ASP A 1 115 ? 17.769 31.127 30.891 1.00 13.06 148 ASP A O 1
ATOM 965 N N . LYS A 1 116 ? 15.905 32.453 30.832 1.00 13.36 149 LYS A N 1
ATOM 966 C CA . LYS A 1 116 ? 16.265 33.194 32.047 1.00 13.58 149 LYS A CA 1
ATOM 967 C C . LYS A 1 116 ? 16.387 32.296 33.280 1.00 14.38 149 LYS A C 1
ATOM 968 O O . LYS A 1 116 ? 17.268 32.497 34.157 1.00 13.83 149 LYS A O 1
ATOM 970 N N . ASP A 1 117 ? 15.531 31.280 33.364 1.00 13.96 150 ASP A N 1
ATOM 971 C CA . ASP A 1 117 ? 15.576 30.368 34.517 1.00 14.59 150 ASP A CA 1
ATOM 972 C C . ASP A 1 117 ? 16.836 29.468 34.507 1.00 14.83 150 ASP A C 1
ATOM 973 O O . ASP A 1 117 ? 17.444 29.228 35.560 1.00 15.50 150 ASP A O 1
ATOM 978 N N . ALA A 1 118 ? 17.226 28.982 33.330 1.00 15.63 151 ALA A N 1
ATOM 979 C CA . ALA A 1 118 ? 18.459 28.206 33.178 1.00 15.93 151 ALA A CA 1
ATOM 980 C C . ALA A 1 118 ? 19.628 29.109 33.502 1.00 16.49 151 ALA A C 1
ATOM 981 O O . ALA A 1 118 ? 20.506 28.696 34.237 1.00 17.82 151 ALA A O 1
ATOM 983 N N . LEU A 1 119 ? 19.604 30.358 33.039 1.00 16.16 152 LEU A N 1
ATOM 984 C CA . LEU A 1 119 ? 20.767 31.255 33.291 1.00 15.95 152 LEU A CA 1
ATOM 985 C C . LEU A 1 119 ? 20.885 31.483 34.803 1.00 15.68 152 LEU A C 1
ATOM 986 O O . LEU A 1 119 ? 21.973 31.354 35.369 1.00 15.47 152 LEU A O 1
ATOM 991 N N . SER A 1 120 ? 19.759 31.784 35.451 1.00 15.07 153 SER A N 1
ATOM 992 C CA . SER A 1 120 ? 19.723 31.978 36.897 1.00 16.48 153 SER A CA 1
ATOM 993 C C . SER A 1 120 ? 20.366 30.830 37.664 1.00 15.00 153 SER A C 1
ATOM 994 O O . SER A 1 120 ? 21.167 31.033 38.594 1.00 15.39 153 SER A O 1
ATOM 997 N N . GLU A 1 121 ? 19.974 29.640 37.308 1.00 14.73 154 GLU A N 1
ATOM 998 C CA A GLU A 1 121 ? 20.504 28.480 38.024 0.50 15.74 154 GLU A CA 1
ATOM 999 C CA B GLU A 1 121 ? 20.499 28.453 37.964 0.50 15.33 154 GLU A CA 1
ATOM 1000 C C . GLU A 1 121 ? 21.984 28.297 37.753 1.00 15.96 154 GLU A C 1
ATOM 1001 O O . GLU A 1 121 ? 22.728 27.989 38.684 1.00 16.29 154 GLU A O 1
ATOM 1012 N N . GLY A 1 122 ? 22.394 28.494 36.504 1.00 16.16 155 GLY A N 1
ATOM 1013 C CA . GLY A 1 122 ? 23.827 28.411 36.179 1.00 15.28 155 GLY A CA 1
ATOM 1014 C C . GLY A 1 122 ? 24.656 29.429 36.953 1.00 15.18 155 GLY A C 1
ATOM 1015 O O . GLY A 1 122 ? 25.777 29.115 37.396 1.00 15.68 155 GLY A O 1
ATOM 1016 N N . LEU A 1 123 ? 24.137 30.637 37.115 1.00 14.64 156 LEU A N 1
ATOM 1017 C CA . LEU A 1 123 ? 24.865 31.661 37.838 1.00 15.00 156 LEU A CA 1
ATOM 1018 C C . LEU A 1 123 ? 24.907 31.369 39.332 1.00 13.92 156 LEU A C 1
ATOM 1019 O O . LEU A 1 123 ? 25.940 31.563 40.002 1.00 14.71 156 LEU A O 1
ATOM 1024 N N . HIS A 1 124 ? 23.818 30.824 39.863 1.00 14.30 157 HIS A N 1
ATOM 1025 C CA . HIS A 1 124 ? 23.836 30.354 41.256 1.00 13.43 157 HIS A CA 1
ATOM 1026 C C . HIS A 1 124 ? 24.932 29.313 41.481 1.00 15.39 157 HIS A C 1
ATOM 1027 O O . HIS A 1 124 ? 25.636 29.330 42.507 1.00 15.50 157 HIS A O 1
ATOM 1034 N N . LYS A 1 125 ? 25.085 28.426 40.510 1.00 15.10 158 LYS A N 1
ATOM 1035 C CA A LYS A 1 125 ? 25.988 27.296 40.651 0.45 15.97 158 LYS A CA 1
ATOM 1036 C CA B LYS A 1 125 ? 25.991 27.293 40.638 0.55 15.89 158 LYS A CA 1
ATOM 1037 C C . LYS A 1 125 ? 27.465 27.695 40.541 1.00 15.54 158 LYS A C 1
ATOM 1038 O O . LYS A 1 125 ? 28.355 26.859 40.767 1.00 15.77 158 LYS A O 1
ATOM 1049 N N . MET A 1 126 ? 27.734 28.947 40.200 1.00 16.20 159 MET A N 1
ATOM 1050 C CA . MET A 1 126 ? 29.120 29.424 40.250 1.00 15.63 159 MET A CA 1
ATOM 1051 C C . MET A 1 126 ? 29.288 30.441 41.393 1.00 15.68 159 MET A C 1
ATOM 1052 O O . MET A 1 126 ? 30.146 31.322 41.336 1.00 15.12 159 MET A O 1
ATOM 1057 N N . SER A 1 127 ? 28.475 30.281 42.447 1.00 15.75 160 SER A N 1
ATOM 1058 C CA . SER A 1 127 ? 28.587 31.006 43.712 1.00 15.57 160 SER A CA 1
ATOM 1059 C C . SER A 1 127 ? 28.305 32.482 43.640 1.00 15.69 160 SER A C 1
ATOM 1060 O O . SER A 1 127 ? 28.851 33.252 44.407 1.00 17.00 160 SER A O 1
ATOM 1063 N N . LEU A 1 128 ? 27.432 32.891 42.735 1.00 15.22 161 LEU A N 1
ATOM 1064 C CA . LEU A 1 128 ? 26.932 34.262 42.710 1.00 15.24 161 LEU A CA 1
ATOM 1065 C C . LEU A 1 128 ? 25.668 34.255 43.565 1.00 15.62 161 LEU A C 1
ATOM 1066 O O . LEU A 1 128 ? 24.826 33.356 43.416 1.00 16.73 161 LEU A O 1
ATOM 1071 N N . ASP A 1 129 ? 25.547 35.237 44.442 1.00 16.42 162 ASP A N 1
ATOM 1072 C CA . ASP A 1 129 ? 24.403 35.298 45.365 1.00 17.09 162 ASP A CA 1
ATOM 1073 C C . ASP A 1 129 ? 23.148 35.789 44.653 1.00 16.43 162 ASP A C 1
ATOM 1074 O O . ASP A 1 129 ? 23.221 36.236 43.514 1.00 15.92 162 ASP A O 1
ATOM 1079 N N . ASN A 1 130 ? 21.972 35.701 45.307 1.00 16.30 163 ASN A N 1
ATOM 1080 C CA . ASN A 1 130 ? 20.720 35.903 44.562 1.00 16.44 163 ASN A CA 1
ATOM 1081 C C . ASN A 1 130 ? 20.561 37.361 44.107 1.00 16.42 163 ASN A C 1
ATOM 1082 O O . ASN A 1 130 ? 19.969 37.616 43.064 1.00 15.39 163 ASN A O 1
ATOM 1087 N N . GLN A 1 131 ? 21.115 38.303 44.871 1.00 14.39 164 GLN A N 1
ATOM 1088 C CA . GLN A 1 131 ? 21.042 39.680 44.483 1.00 14.96 164 GLN A CA 1
ATOM 1089 C C . GLN A 1 131 ? 21.862 39.894 43.201 1.00 13.69 164 GLN A C 1
ATOM 1090 O O . GLN A 1 131 ? 21.454 40.622 42.324 1.00 13.79 164 GLN A O 1
ATOM 1096 N N . ALA A 1 132 ? 23.031 39.270 43.135 1.00 13.46 165 ALA A N 1
ATOM 1097 C CA . ALA A 1 132 ? 23.910 39.380 41.973 1.00 13.61 165 ALA A CA 1
ATOM 1098 C C . ALA A 1 132 ? 23.231 38.715 40.768 1.00 14.35 165 ALA A C 1
ATOM 1099 O O . ALA A 1 132 ? 23.141 39.294 39.687 1.00 14.90 165 ALA A O 1
ATOM 1101 N N . VAL A 1 133 ? 22.691 37.516 40.983 1.00 15.50 166 VAL A N 1
ATOM 1102 C CA . VAL A 1 133 ? 22.063 36.768 39.902 1.00 15.71 166 VAL A CA 1
ATOM 1103 C C . VAL A 1 133 ? 20.867 37.547 39.331 1.00 16.49 166 VAL A C 1
ATOM 1104 O O . VAL A 1 133 ? 20.717 37.671 38.118 1.00 15.53 166 VAL A O 1
ATOM 1108 N N . SER A 1 134 ? 20.023 38.100 40.202 1.00 16.46 167 SER A N 1
ATOM 1109 C CA . SER A 1 134 ? 18.835 38.822 39.762 1.00 16.58 167 SER A CA 1
ATOM 1110 C C . SER A 1 134 ? 19.203 39.985 38.851 1.00 15.66 167 SER A C 1
ATOM 1111 O O . SER A 1 134 ? 18.592 40.203 37.804 1.00 14.97 167 SER A O 1
ATOM 1114 N N . ILE A 1 135 ? 20.223 40.743 39.250 1.00 14.51 168 ILE A N 1
ATOM 1115 C CA . ILE A 1 135 ? 20.652 41.863 38.433 1.00 13.52 168 ILE A CA 1
ATOM 1116 C C . ILE A 1 135 ? 21.283 41.410 37.083 1.00 14.14 168 ILE A C 1
ATOM 1117 O O . ILE A 1 135 ? 20.938 41.946 36.039 1.00 14.30 168 ILE A O 1
ATOM 1122 N N . LEU A 1 136 ? 22.179 40.432 37.146 1.00 14.27 169 LEU A N 1
ATOM 1123 C CA . LEU A 1 136 ? 22.825 39.865 35.954 1.00 14.23 169 LEU A CA 1
ATOM 1124 C C . LEU A 1 136 ? 21.772 39.400 34.946 1.00 15.24 169 LEU A C 1
ATOM 1125 O O . LEU A 1 136 ? 21.848 39.720 33.778 1.00 14.62 169 LEU A O 1
ATOM 1130 N N . VAL A 1 137 ? 20.766 38.667 35.405 1.00 15.73 170 VAL A N 1
ATOM 1131 C CA . VAL A 1 137 ? 19.794 38.083 34.505 1.00 16.27 170 VAL A CA 1
ATOM 1132 C C . VAL A 1 137 ? 18.912 39.178 33.881 1.00 16.90 170 VAL A C 1
ATOM 1133 O O . VAL A 1 137 ? 18.574 39.141 32.664 1.00 17.15 170 VAL A O 1
ATOM 1137 N N . ALA A 1 138 ? 18.534 40.158 34.700 1.00 15.33 171 ALA A N 1
ATOM 1138 C CA . ALA A 1 138 ? 17.810 41.314 34.199 1.00 15.35 171 ALA A CA 1
ATOM 1139 C C . ALA A 1 138 ? 18.605 42.069 33.123 1.00 14.82 171 ALA A C 1
ATOM 1140 O O . ALA A 1 138 ? 18.025 42.552 32.172 1.00 15.39 171 ALA A O 1
ATOM 1142 N N . LYS A 1 139 ? 19.920 42.200 33.310 1.00 15.79 172 LYS A N 1
ATOM 1143 C CA . LYS A 1 139 ? 20.765 42.859 32.311 1.00 16.07 172 LYS A CA 1
ATOM 1144 C C . LYS A 1 139 ? 20.765 42.094 30.989 1.00 15.36 172 LYS A C 1
ATOM 1145 O O . LYS A 1 139 ? 20.690 42.694 29.911 1.00 13.45 172 LYS A O 1
ATOM 1151 N N . VAL A 1 140 ? 20.828 40.772 31.061 1.00 14.45 173 VAL A N 1
ATOM 1152 C CA . VAL A 1 140 ? 20.849 39.971 29.834 1.00 15.15 173 VAL A CA 1
ATOM 1153 C C . VAL A 1 140 ? 19.508 40.111 29.129 1.00 15.32 173 VAL A C 1
ATOM 1154 O O . VAL A 1 140 ? 19.417 40.256 27.890 1.00 14.09 173 VAL A O 1
ATOM 1158 N N . GLU A 1 141 ? 18.461 40.165 29.943 1.00 15.91 174 GLU A N 1
ATOM 1159 C CA . GLU A 1 141 ? 17.118 40.357 29.425 1.00 17.09 174 GLU A CA 1
ATOM 1160 C C . GLU A 1 141 ? 17.001 41.693 28.664 1.00 16.51 174 GLU A C 1
ATOM 1161 O O . GLU A 1 141 ? 16.410 41.755 27.599 1.00 16.04 174 GLU A O 1
ATOM 1167 N N . GLU A 1 142 ? 17.603 42.752 29.191 1.00 16.19 175 GLU A N 1
ATOM 1168 C CA . GLU A 1 142 ? 17.614 44.057 28.512 1.00 16.63 175 GLU A CA 1
ATOM 1169 C C . GLU A 1 142 ? 18.362 44.007 27.176 1.00 16.05 175 GLU A C 1
ATOM 1170 O O . GLU A 1 142 ? 17.956 44.619 26.184 1.00 15.22 175 GLU A O 1
ATOM 1176 N N . ILE A 1 143 ? 19.473 43.265 27.157 1.00 15.40 176 ILE A N 1
ATOM 1177 C CA . ILE A 1 143 ? 20.294 43.124 25.955 1.00 15.66 176 ILE A CA 1
ATOM 1178 C C . ILE A 1 143 ? 19.476 42.476 24.829 1.00 15.54 176 ILE A C 1
ATOM 1179 O O . ILE A 1 143 ? 19.469 42.961 23.705 1.00 15.33 176 ILE A O 1
ATOM 1184 N N . PHE A 1 144 ? 18.766 41.393 25.129 1.00 16.13 177 PHE A N 1
ATOM 1185 C CA . PHE A 1 144 ? 17.917 40.753 24.111 1.00 17.27 177 PHE A CA 1
ATOM 1186 C C . PHE A 1 144 ? 16.773 41.685 23.651 1.00 18.81 177 PHE A C 1
ATOM 1187 O O . PHE A 1 144 ? 16.468 41.787 22.469 1.00 19.58 177 PHE A O 1
ATOM 1195 N N . LYS A 1 145 ? 16.180 42.386 24.605 1.00 19.99 178 LYS A N 1
ATOM 1196 C CA . LYS A 1 145 ? 15.140 43.365 24.328 1.00 20.84 178 LYS A CA 1
ATOM 1197 C C . LYS A 1 145 ? 15.674 44.441 23.393 1.00 22.18 178 LYS A C 1
ATOM 1198 O O . LYS A 1 145 ? 15.109 44.704 22.320 1.00 21.90 178 LYS A O 1
ATOM 1200 N N . ASP A 1 146 ? 16.804 45.026 23.778 1.00 23.80 179 ASP A N 1
ATOM 1201 C CA . ASP A 1 146 ? 17.390 46.126 23.020 1.00 25.37 179 ASP A CA 1
ATOM 1202 C C . ASP A 1 146 ? 17.890 45.688 21.649 1.00 26.13 179 ASP A C 1
ATOM 1203 O O . ASP A 1 146 ? 17.998 46.505 20.745 1.00 24.87 179 ASP A O 1
ATOM 1208 N N . SER A 1 147 ? 18.148 44.391 21.493 1.00 27.03 180 SER A N 1
ATOM 1209 C CA . SER A 1 147 ? 18.512 43.836 20.195 1.00 28.55 180 SER A CA 1
ATOM 1210 C C . SER A 1 147 ? 17.294 43.500 19.329 1.00 28.92 180 SER A C 1
ATOM 1211 O O . SER A 1 147 ? 17.410 42.747 18.351 1.00 29.08 180 SER A O 1
ATOM 1214 N N . VAL A 1 148 ? 16.180 43.995 19.554 1.00 29.33 181 VAL A N 1
ATOM 1215 N N . SER B 1 2 ? 27.373 43.299 -3.441 1.00 22.58 35 SER B N 1
ATOM 1216 C CA . SER B 1 2 ? 27.189 42.852 -2.015 1.00 21.30 35 SER B CA 1
ATOM 1217 C C . SER B 1 2 ? 28.460 42.273 -1.403 1.00 19.72 35 SER B C 1
ATOM 1218 O O . SER B 1 2 ? 28.938 42.824 -0.429 1.00 19.53 35 SER B O 1
ATOM 1221 N N . PHE B 1 3 ? 28.971 41.161 -1.947 1.00 17.26 36 PHE B N 1
ATOM 1222 C CA . PHE B 1 3 ? 30.302 40.674 -1.585 1.00 16.08 36 PHE B CA 1
ATOM 1223 C C . PHE B 1 3 ? 31.273 41.810 -1.857 1.00 15.49 36 PHE B C 1
ATOM 1224 O O . PHE B 1 3 ? 31.053 42.608 -2.803 1.00 14.89 36 PHE B O 1
ATOM 1232 N N . LEU B 1 4 ? 32.337 41.864 -1.060 1.00 14.14 37 LEU B N 1
ATOM 1233 C CA A LEU B 1 4 ? 33.394 42.841 -1.264 0.48 15.19 37 LEU B CA 1
ATOM 1234 C CA B LEU B 1 4 ? 33.418 42.838 -1.233 0.52 14.86 37 LEU B CA 1
ATOM 1235 C C . LEU B 1 4 ? 34.614 42.162 -1.874 1.00 14.61 37 LEU B C 1
ATOM 1236 O O . LEU B 1 4 ? 34.925 40.996 -1.557 1.00 14.20 37 LEU B O 1
ATOM 1245 N N . GLN B 1 5 ? 35.302 42.893 -2.750 1.00 15.48 38 GLN B N 1
ATOM 1246 C CA . GLN B 1 5 ? 36.498 42.401 -3.434 1.00 14.49 38 GLN B CA 1
ATOM 1247 C C . GLN B 1 5 ? 37.744 43.145 -2.990 1.00 15.25 38 GLN B C 1
ATOM 1248 O O . GLN B 1 5 ? 37.654 44.264 -2.458 1.00 16.18 38 GLN B O 1
ATOM 1254 N N . ASP B 1 6 ? 38.892 42.507 -3.181 1.00 15.28 39 ASP B N 1
ATOM 1255 C CA . ASP B 1 6 ? 40.190 43.093 -2.893 1.00 16.56 39 ASP B CA 1
ATOM 1256 C C . ASP B 1 6 ? 40.249 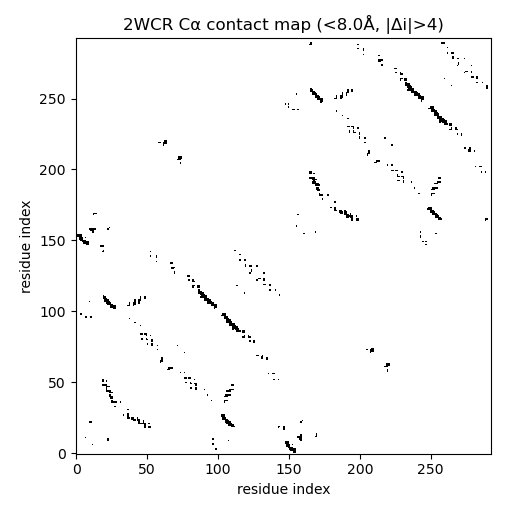43.619 -1.457 1.00 17.15 39 ASP B C 1
ATOM 1257 O O . ASP B 1 6 ? 40.682 44.770 -1.182 1.00 16.73 39 ASP B O 1
ATOM 1262 N N . VAL B 1 7 ? 39.831 42.759 -0.522 1.00 15.30 40 VAL B N 1
ATOM 1263 C CA . VAL B 1 7 ? 39.791 43.096 0.885 1.00 14.86 40 VAL B CA 1
ATOM 1264 C C . VAL B 1 7 ? 41.099 42.689 1.517 1.00 15.20 40 VAL B C 1
ATOM 1265 O O . VAL B 1 7 ? 41.475 41.511 1.470 1.00 14.19 40 VAL B O 1
ATOM 1269 N N . PRO B 1 8 ? 41.832 43.642 2.127 1.00 16.11 41 PRO B N 1
ATOM 1270 C CA . PRO B 1 8 ? 43.093 43.284 2.745 1.00 15.64 41 PRO B CA 1
ATOM 1271 C C . PRO B 1 8 ? 42.837 42.507 4.014 1.00 15.99 41 PRO B C 1
ATOM 1272 O O . PRO B 1 8 ? 41.798 42.668 4.619 1.00 14.11 41 PRO B O 1
ATOM 1276 N N . TYR B 1 9 ? 43.769 41.662 4.423 1.00 15.95 42 TYR B N 1
ATOM 1277 C CA . TYR B 1 9 ? 43.593 40.853 5.640 1.00 16.72 42 TYR B CA 1
ATOM 1278 C C . TYR B 1 9 ? 43.201 41.579 6.875 1.00 17.11 42 TYR B C 1
ATOM 1279 O O . TYR B 1 9 ? 42.421 41.070 7.677 1.00 18.06 42 TYR B O 1
ATOM 1288 N N . TRP B 1 10 ? 43.759 42.777 7.059 1.00 16.47 43 TRP B N 1
ATOM 1289 C CA . TRP B 1 10 ? 43.532 43.549 8.260 1.00 16.29 43 TRP B CA 1
ATOM 1290 C C . TRP B 1 10 ? 42.106 44.059 8.397 1.00 15.52 43 TRP B C 1
ATOM 1291 O O . TRP B 1 10 ? 41.689 44.540 9.471 1.00 15.96 43 TRP B O 1
ATOM 1302 N N . MET B 1 11 ? 41.342 43.960 7.321 1.00 15.45 44 MET B N 1
ATOM 1303 C CA . MET B 1 11 ? 39.959 44.369 7.381 1.00 14.90 44 MET B CA 1
ATOM 1304 C C . MET B 1 11 ? 38.989 43.304 7.939 1.00 16.20 44 MET B C 1
ATOM 1305 O O . MET B 1 11 ? 37.833 43.602 8.179 1.00 15.09 44 MET B O 1
ATOM 1310 N N . LEU B 1 12 ? 39.442 42.066 8.137 1.00 18.19 45 LEU B N 1
ATOM 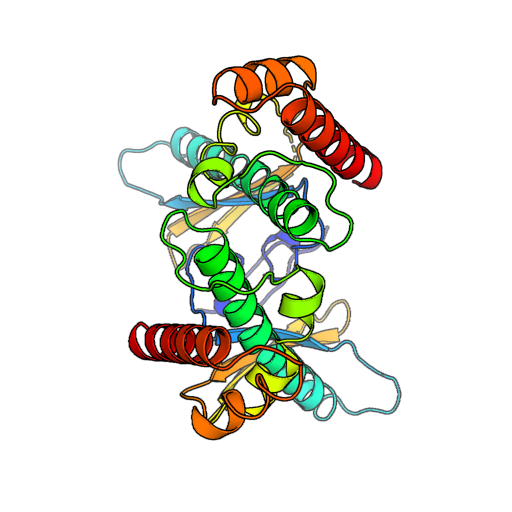1311 C CA . LEU B 1 12 ? 38.590 41.029 8.762 1.00 20.01 45 LEU B CA 1
ATOM 1312 C C . LEU B 1 12 ? 38.366 41.204 10.278 1.00 22.17 45 LEU B C 1
ATOM 1313 O O . LEU B 1 12 ? 39.157 41.845 11.013 1.00 23.06 45 LEU B O 1
ATOM 1318 N N . GLN B 1 13 ? 37.300 40.569 10.745 1.00 23.26 46 GLN B N 1
ATOM 1319 C CA . GLN B 1 13 ? 36.723 40.761 12.091 1.00 24.78 46 GLN B CA 1
ATOM 1320 C C . GLN B 1 13 ? 37.575 40.316 13.307 1.00 25.81 46 GLN B C 1
ATOM 1321 O O . GLN B 1 13 ? 37.219 40.622 14.457 1.00 27.21 46 GLN B O 1
ATOM 1325 N N . ASN B 1 14 ? 38.684 39.607 13.071 1.00 26.05 47 ASN B N 1
ATOM 1326 C CA . ASN B 1 14 ? 39.323 38.738 14.092 1.00 26.26 47 ASN B CA 1
ATOM 1327 C C . ASN B 1 14 ? 40.669 39.208 14.652 1.00 26.25 47 ASN B C 1
ATOM 1328 O O . ASN B 1 14 ? 41.561 38.369 14.900 1.00 26.65 47 ASN B O 1
ATOM 1333 N N . ARG B 1 15 ? 40.794 40.515 14.920 1.00 26.10 48 ARG B N 1
ATOM 1334 C CA A ARG B 1 15 ? 42.107 41.125 15.188 0.49 25.74 48 ARG B CA 1
ATOM 1335 C CA B ARG B 1 15 ? 42.101 41.140 15.181 0.51 25.77 48 ARG B CA 1
ATOM 1336 C C . ARG B 1 15 ? 42.287 41.658 16.614 1.00 25.54 48 ARG B C 1
ATOM 1337 O O . ARG B 1 15 ? 43.250 42.402 16.895 1.00 24.13 48 ARG B O 1
ATOM 1352 N N . SER B 1 16 ? 41.393 41.246 17.514 1.00 24.61 49 SER B N 1
ATOM 1353 C CA . SER B 1 16 ? 41.455 41.594 18.938 1.00 24.87 49 SER B CA 1
ATOM 1354 C C . SER B 1 16 ? 42.826 41.415 19.608 1.00 23.79 49 SER B C 1
ATOM 1355 O O . SER B 1 16 ? 43.154 42.123 20.565 1.00 24.04 49 SER B O 1
ATOM 1358 N N . GLU B 1 17 ? 43.605 40.440 19.149 1.00 22.48 50 GLU B N 1
ATOM 1359 C CA . GLU B 1 17 ? 44.883 40.124 19.789 1.00 21.33 50 GLU B CA 1
ATOM 1360 C C . GLU B 1 17 ? 45.909 41.232 19.608 1.00 19.66 50 GLU B C 1
ATOM 1361 O O . GLU B 1 17 ? 46.879 41.314 20.368 1.00 18.60 50 GLU B O 1
ATOM 1367 N N . TYR B 1 18 ? 45.734 42.053 18.579 1.00 17.57 51 TYR B N 1
ATOM 1368 C CA . TYR B 1 18 ? 46.732 43.091 18.306 1.00 16.77 51 TYR B CA 1
ATOM 1369 C C . TYR B 1 18 ? 46.261 44.343 19.018 1.00 14.62 51 TYR B C 1
ATOM 1370 O O . TYR B 1 18 ? 45.610 45.205 18.446 1.00 11.49 51 TYR B O 1
ATOM 1379 N N . ILE B 1 19 ? 46.584 44.427 20.295 1.00 15.11 52 ILE B N 1
ATOM 1380 C CA A ILE B 1 19 ? 46.042 45.488 21.131 0.46 14.80 52 ILE B CA 1
ATOM 1381 C CA B ILE B 1 19 ? 46.056 45.503 21.140 0.54 14.87 52 ILE B CA 1
ATOM 1382 C C . ILE B 1 19 ? 46.525 46.841 20.620 1.00 14.29 52 ILE B C 1
ATOM 1383 O O . ILE B 1 19 ? 45.800 47.801 20.695 1.00 14.89 52 ILE B O 1
ATOM 1392 N N . THR B 1 20 ? 47.758 46.885 20.113 1.00 13.23 53 THR B N 1
ATOM 1393 C CA . THR B 1 20 ? 48.323 48.166 19.675 1.00 13.87 53 THR B CA 1
ATOM 1394 C C . THR B 1 20 ? 47.992 48.538 18.225 1.00 13.59 53 THR B C 1
ATOM 1395 O O . THR B 1 20 ? 48.518 49.558 17.732 1.00 13.14 53 THR B O 1
ATOM 1399 N N . GLN B 1 21 ? 47.153 47.725 17.568 1.00 14.40 54 GLN B N 1
ATOM 1400 C CA . GLN B 1 21 ? 46.607 48.070 16.253 1.00 14.45 54 GLN B CA 1
ATOM 1401 C C . GLN B 1 21 ? 45.138 48.430 16.367 1.00 14.36 54 GLN B C 1
ATOM 1402 O O . GLN B 1 21 ? 44.412 47.913 17.215 1.00 14.67 54 GLN B O 1
ATOM 1408 N N . GLY B 1 22 ? 44.674 49.274 15.455 1.00 12.90 55 GLY B N 1
ATOM 1409 C CA . GLY B 1 22 ? 43.302 49.747 15.476 1.00 12.62 55 GLY B CA 1
ATOM 1410 C C . GLY B 1 22 ? 42.821 50.015 14.060 1.00 11.71 55 GLY B C 1
ATOM 1411 O O . GLY B 1 22 ? 43.626 50.395 13.208 1.00 11.11 55 GLY B O 1
ATOM 1412 N N . VAL B 1 23 ? 41.544 49.754 13.830 1.00 11.56 56 VAL B N 1
ATOM 1413 C CA . VAL B 1 23 ? 40.874 50.006 12.541 1.00 11.37 56 VAL B CA 1
ATOM 1414 C C . VAL B 1 23 ? 39.583 50.703 12.815 1.00 12.48 56 VAL B C 1
ATOM 1415 O O . VAL B 1 23 ? 38.816 50.266 13.707 1.00 13.33 56 VAL B O 1
ATOM 1419 N N . ASP B 1 24 ? 39.307 51.781 12.074 1.00 11.09 57 ASP B N 1
ATOM 1420 C CA . ASP B 1 24 ? 38.005 52.388 12.095 1.00 10.93 57 ASP B CA 1
ATOM 1421 C C . ASP B 1 24 ? 37.871 53.192 10.799 1.00 11.65 57 ASP B C 1
ATOM 1422 O O . ASP B 1 24 ? 38.789 53.200 9.971 1.00 10.41 57 ASP B O 1
ATOM 1427 N N . SER B 1 25 ? 36.722 53.782 10.604 1.00 11.11 58 SER B N 1
ATOM 1428 C CA . SER B 1 25 ? 36.391 54.441 9.328 1.00 11.18 58 SER B CA 1
ATOM 1429 C C . SER B 1 25 ? 35.763 55.796 9.482 1.00 11.32 58 SER B C 1
ATOM 1430 O O . SER B 1 25 ? 35.313 56.180 10.564 1.00 11.01 58 SER B O 1
ATOM 1433 N N . SER B 1 26 ? 35.748 56.517 8.369 1.00 11.19 59 SER B N 1
ATOM 1434 C CA . SER B 1 26 ? 35.031 57.765 8.231 1.00 10.26 59 SER B CA 1
ATOM 1435 C C . SER B 1 26 ? 34.254 57.721 6.929 1.00 10.48 59 SER B C 1
ATOM 1436 O O . SER B 1 26 ? 34.729 57.129 5.902 1.00 10.93 59 SER B O 1
ATOM 1439 N N . HIS B 1 27 ? 33.071 58.348 6.929 1.00 10.70 60 HIS B N 1
ATOM 1440 C CA . HIS B 1 27 ? 32.148 58.316 5.806 1.00 9.83 60 HIS B CA 1
ATOM 1441 C C . HIS B 1 27 ? 32.499 59.295 4.689 1.00 10.53 60 HIS B C 1
ATOM 1442 O O . HIS B 1 27 ? 32.892 60.416 4.927 1.00 9.71 60 HIS B O 1
ATOM 1449 N N . ILE B 1 28 ? 32.385 58.831 3.463 1.00 9.56 61 ILE B N 1
ATOM 1450 C CA . ILE B 1 28 ? 32.672 59.689 2.327 1.00 9.75 61 ILE B CA 1
ATOM 1451 C C . ILE B 1 28 ? 31.513 60.624 2.113 1.00 8.95 61 ILE B C 1
ATOM 1452 O O . ILE B 1 28 ? 30.417 60.180 1.801 1.00 9.66 61 ILE B O 1
ATOM 1457 N N . VAL B 1 29 ? 31.768 61.918 2.229 1.00 9.21 62 VAL B N 1
ATOM 1458 C CA A VAL B 1 29 ? 30.722 62.906 2.047 0.32 10.16 62 VAL B CA 1
ATOM 1459 C CA B VAL B 1 29 ? 30.742 62.949 2.098 0.68 9.24 62 VAL B CA 1
ATOM 1460 C C . VAL B 1 29 ? 31.159 63.951 1.025 1.00 11.30 62 VAL B C 1
ATOM 1461 O O . VAL B 1 29 ? 32.338 64.386 1.015 1.00 11.45 62 VAL B O 1
ATOM 1468 N N . ASP B 1 30 ? 30.202 64.324 0.176 1.00 13.04 63 ASP B N 1
ATOM 1469 C CA . ASP B 1 30 ? 30.369 65.414 -0.799 1.00 15.20 63 ASP B CA 1
ATOM 1470 C C . ASP B 1 30 ? 30.723 66.723 -0.139 1.00 16.04 63 ASP B C 1
ATOM 1471 O O . ASP B 1 30 ? 29.985 67.228 0.746 1.00 16.60 63 ASP B O 1
ATOM 1476 N N . GLY B 1 31 ? 31.833 67.306 -0.580 1.00 16.27 64 GLY B N 1
ATOM 1477 C CA . GLY B 1 31 ? 32.310 68.538 -0.004 1.00 17.27 64 GLY B CA 1
ATOM 1478 C C . GLY B 1 31 ? 33.502 68.335 0.887 1.00 18.19 64 GLY B C 1
ATOM 1479 O O . GLY B 1 31 ? 34.111 69.320 1.321 1.00 17.56 64 GLY B O 1
ATOM 1480 N N . LYS B 1 32 ? 33.822 67.073 1.220 1.00 18.59 65 LYS B N 1
ATOM 1481 C CA . LYS B 1 32 ? 35.028 66.792 2.004 1.00 19.53 65 LYS B CA 1
ATOM 1482 C C . LYS B 1 32 ? 36.122 66.223 1.071 1.00 20.12 65 LYS B C 1
ATOM 1483 O O . LYS B 1 32 ? 35.830 65.411 0.207 1.00 20.66 65 LYS B O 1
ATOM 1489 N N . LYS B 1 33 ? 37.364 66.658 1.231 1.00 20.14 66 LYS B N 1
ATOM 1490 C CA . LYS B 1 33 ? 38.440 66.104 0.427 1.00 20.90 66 LYS B CA 1
ATOM 1491 C C . LYS B 1 33 ? 38.839 64.745 0.984 1.00 21.22 66 LYS B C 1
ATOM 1492 O O . LYS B 1 33 ? 38.742 64.499 2.185 1.00 19.87 66 LYS B O 1
ATOM 1495 N N . THR B 1 34 ? 39.295 63.871 0.095 1.00 22.77 67 THR B N 1
ATOM 1496 C CA . THR B 1 34 ? 39.785 62.552 0.479 1.00 23.63 67 THR B CA 1
ATOM 1497 C C . THR B 1 34 ? 40.738 62.629 1.668 1.00 23.40 67 THR B C 1
ATOM 1498 O O . THR B 1 34 ? 40.726 61.756 2.539 1.00 22.36 67 THR B O 1
ATOM 1502 N N . GLU B 1 35 ? 41.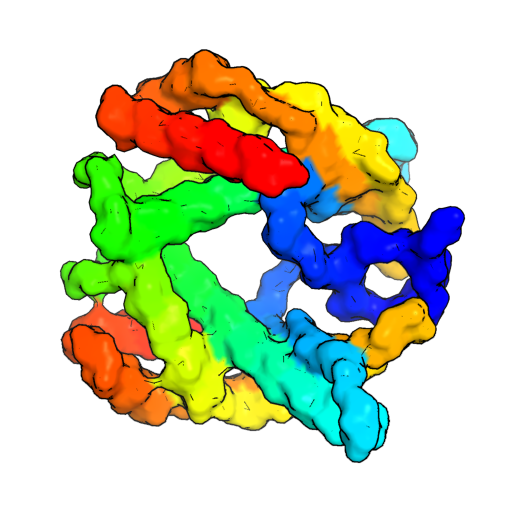565 63.672 1.719 1.00 23.07 68 GLU B N 1
ATOM 1503 C CA . GLU B 1 35 ? 42.527 63.804 2.807 1.00 22.96 68 GLU B CA 1
ATOM 1504 C C . GLU B 1 35 ? 41.885 64.150 4.148 1.00 21.38 68 GLU B C 1
ATOM 1505 O O . GLU B 1 35 ? 42.372 63.689 5.171 1.00 21.10 68 GLU B O 1
ATOM 1511 N N . GLU B 1 36 ? 40.792 64.900 4.187 1.00 18.48 69 GLU B N 1
ATOM 1512 C CA . GLU B 1 36 ? 40.136 65.150 5.467 1.00 18.49 69 GLU B CA 1
ATOM 1513 C C . GLU B 1 36 ? 39.509 63.819 5.915 1.00 15.47 69 GLU B C 1
ATOM 1514 O O . GLU B 1 36 ? 39.522 63.504 7.089 1.00 16.83 69 GLU B O 1
ATOM 1520 N N . ILE B 1 37 ? 38.937 63.074 4.967 1.00 14.31 70 ILE B N 1
ATOM 1521 C CA . ILE B 1 37 ? 38.259 61.821 5.323 1.00 13.19 70 ILE B CA 1
ATOM 1522 C C . ILE B 1 37 ? 39.270 60.795 5.876 1.00 12.65 70 ILE B C 1
ATOM 1523 O O . ILE B 1 37 ? 39.018 60.164 6.891 1.00 11.75 70 ILE B O 1
ATOM 1528 N N . GLU B 1 38 ? 40.411 60.663 5.227 1.00 13.25 71 GLU B N 1
ATOM 1529 C CA . GLU B 1 38 ? 41.487 59.756 5.727 1.00 13.28 71 GLU B CA 1
ATOM 1530 C C . GLU B 1 38 ? 42.008 60.160 7.098 1.00 13.37 71 GLU B C 1
ATOM 1531 O O . GLU B 1 38 ? 42.292 59.337 7.979 1.00 13.77 71 GLU B O 1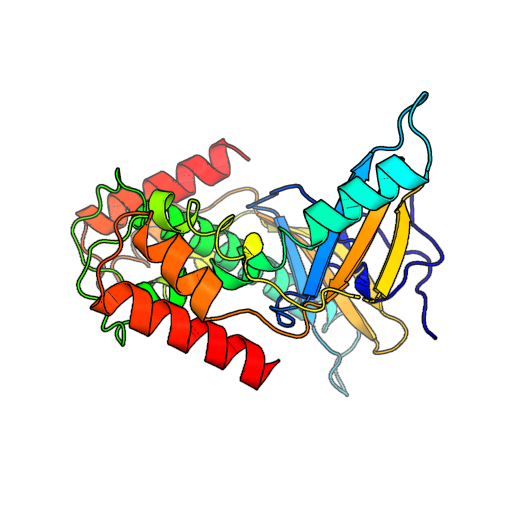
ATOM 1537 N N . LYS B 1 39 ? 42.109 61.448 7.320 1.00 13.37 72 LYS B N 1
ATOM 1538 C CA . LYS B 1 39 ? 42.599 61.941 8.581 1.00 14.70 72 LYS B CA 1
ATOM 1539 C C . LYS B 1 39 ? 41.627 61.585 9.721 1.00 13.00 72 LYS B C 1
ATOM 1540 O O . LYS B 1 39 ? 42.071 61.151 10.784 1.00 13.81 72 LYS B O 1
ATOM 1546 N N . ILE B 1 40 ? 40.306 61.694 9.476 1.00 13.40 73 ILE B N 1
ATOM 1547 C CA . ILE B 1 40 ? 39.317 61.331 10.450 1.00 12.25 73 ILE B CA 1
ATOM 1548 C C . ILE B 1 40 ? 39.366 59.813 10.747 1.00 11.60 73 ILE B C 1
ATOM 1549 O O . ILE B 1 40 ? 39.399 59.408 11.917 1.00 11.73 73 ILE B O 1
ATOM 1554 N N . ALA B 1 41 ? 39.419 59.005 9.704 1.00 10.20 74 ALA B N 1
ATOM 1555 C CA . ALA B 1 41 ? 39.499 57.538 9.870 1.00 9.73 74 ALA B CA 1
ATOM 1556 C C . ALA B 1 41 ? 40.753 57.173 10.644 1.00 9.82 74 ALA B C 1
ATOM 1557 O O . ALA B 1 41 ? 40.728 56.296 11.498 1.00 10.29 74 ALA B O 1
ATOM 1559 N N . THR B 1 42 ? 41.879 57.816 10.318 1.00 10.64 75 THR B N 1
ATOM 1560 C CA . THR B 1 42 ? 43.154 57.575 11.029 1.00 11.00 75 THR B CA 1
ATOM 1561 C C . THR B 1 42 ? 43.127 57.946 12.500 1.00 11.78 75 THR B C 1
ATOM 1562 O O . THR B 1 42 ? 43.552 57.164 13.368 1.00 11.57 75 THR B O 1
ATOM 1566 N N . LYS B 1 43 ? 42.538 59.093 12.801 1.00 12.24 76 LYS B N 1
ATOM 1567 C CA . LYS B 1 43 ? 42.283 59.497 14.186 1.00 12.89 76 LYS B CA 1
ATOM 1568 C C . LYS B 1 43 ? 41.409 58.470 14.880 1.00 11.88 76 LYS B C 1
ATOM 1569 O O . LYS B 1 43 ? 41.673 58.022 16.003 1.00 12.37 76 LYS B O 1
ATOM 1575 N N . ARG B 1 44 ? 40.340 58.060 14.217 1.00 11.17 77 ARG B N 1
ATOM 1576 C CA . ARG B 1 44 ? 39.446 57.089 14.856 1.00 10.77 77 ARG B CA 1
ATOM 1577 C C . ARG B 1 44 ? 40.124 55.729 15.102 1.00 11.38 77 ARG B C 1
ATOM 1578 O O . ARG B 1 44 ? 39.927 55.067 16.132 1.00 11.90 77 ARG B O 1
ATOM 1586 N N . ALA B 1 45 ? 40.945 55.301 14.150 1.00 10.16 78 ALA B N 1
ATOM 1587 C CA . ALA B 1 45 ? 41.688 54.066 14.325 1.00 10.17 78 ALA B CA 1
ATOM 1588 C C . ALA B 1 45 ? 42.629 54.143 15.507 1.00 10.18 78 ALA B C 1
ATOM 1589 O O . ALA B 1 45 ? 42.887 53.145 16.187 1.00 11.19 78 ALA B O 1
ATOM 1591 N N . THR B 1 46 ? 43.181 55.332 15.718 1.00 11.42 79 THR B N 1
ATOM 1592 C CA . THR B 1 46 ? 44.100 55.585 16.817 1.00 11.83 79 THR B CA 1
ATOM 1593 C C . THR B 1 46 ? 43.352 55.580 18.164 1.00 12.80 79 THR B C 1
ATOM 1594 O O . THR B 1 46 ? 43.845 55.012 19.130 1.00 13.59 79 THR B O 1
ATOM 1598 N N . ILE B 1 47 ? 42.151 56.144 18.186 1.00 12.75 80 ILE B N 1
ATOM 1599 C CA A ILE B 1 47 ? 41.277 56.094 19.336 0.50 13.26 80 ILE B CA 1
ATOM 1600 C CA B ILE B 1 47 ? 41.265 56.077 19.334 0.50 13.18 80 ILE B CA 1
ATOM 1601 C C . ILE B 1 47 ? 40.920 54.630 19.640 1.00 13.47 80 ILE B C 1
ATOM 1602 O O . ILE B 1 47 ? 40.882 54.227 20.815 1.00 14.32 80 ILE B O 1
ATOM 1611 N N . ARG B 1 48 ? 40.703 53.805 18.607 1.00 13.29 81 ARG B N 1
ATOM 1612 C CA A ARG B 1 48 ? 40.492 52.370 18.811 0.46 14.60 81 ARG B CA 1
ATOM 1613 C CA B ARG B 1 48 ? 40.468 52.383 18.822 0.54 14.30 81 ARG B CA 1
ATOM 1614 C C . ARG B 1 48 ? 41.636 51.702 19.577 1.00 14.33 81 ARG B C 1
ATOM 1615 O O . ARG B 1 48 ? 41.401 50.879 20.465 1.00 12.75 81 ARG B O 1
ATOM 1630 N N . VAL B 1 49 ? 42.877 52.046 19.242 1.00 13.19 82 VAL B N 1
ATOM 1631 C CA . VAL B 1 49 ? 44.058 51.519 19.957 1.00 13.10 82 VAL B CA 1
ATOM 1632 C C . VAL B 1 49 ? 43.912 51.922 21.438 1.00 13.07 82 VAL B C 1
ATOM 1633 O O . VAL B 1 49 ? 44.109 51.099 22.359 1.00 13.64 82 VAL B O 1
ATOM 1637 N N . ALA B 1 50 ? 43.647 53.192 21.670 1.00 11.86 83 ALA B N 1
ATOM 1638 C CA . ALA B 1 50 ? 43.495 53.661 23.066 1.00 11.29 83 ALA B CA 1
ATOM 1639 C C . ALA B 1 50 ? 42.380 52.847 23.762 1.00 12.73 83 ALA B C 1
ATOM 1640 O O . ALA B 1 50 ? 42.536 52.408 24.918 1.00 13.32 83 ALA B O 1
ATOM 1642 N N . GLN B 1 51 ? 41.256 52.649 23.076 1.00 12.02 84 GLN B N 1
ATOM 1643 C CA . GLN B 1 51 ? 40.165 51.812 23.651 1.00 12.81 84 GLN B CA 1
ATOM 1644 C C . GLN B 1 51 ? 40.577 50.381 23.922 1.00 11.86 84 GLN B C 1
ATOM 1645 O O . GLN B 1 51 ? 40.138 49.795 24.934 1.00 13.76 84 GLN B O 1
ATOM 1651 N N . ASN B 1 52 ? 41.394 49.787 23.045 1.00 11.09 85 ASN B N 1
ATOM 1652 C CA . ASN B 1 52 ? 41.905 48.438 23.229 1.00 11.81 85 ASN B CA 1
ATOM 1653 C C . ASN B 1 52 ? 42.685 48.389 24.546 1.00 12.29 85 ASN B C 1
ATOM 1654 O O . ASN B 1 52 ? 42.566 47.451 25.308 1.00 12.36 85 ASN B O 1
ATOM 1659 N N . ILE B 1 53 ? 43.501 49.397 24.756 1.00 12.60 86 ILE B N 1
ATOM 1660 C CA . ILE B 1 53 ? 44.315 49.512 25.962 1.00 12.85 86 ILE B CA 1
ATOM 1661 C C . ILE B 1 53 ? 43.381 49.656 27.220 1.00 12.93 86 ILE B C 1
ATOM 1662 O O . ILE B 1 53 ? 43.550 48.975 28.210 1.00 12.37 86 ILE B O 1
ATOM 1667 N N . VAL B 1 54 ? 42.408 50.546 27.163 1.00 12.76 87 VAL B N 1
ATOM 1668 C CA . VAL B 1 54 ? 41.459 50.718 28.262 1.00 13.81 87 VAL B CA 1
ATOM 1669 C C . VAL B 1 54 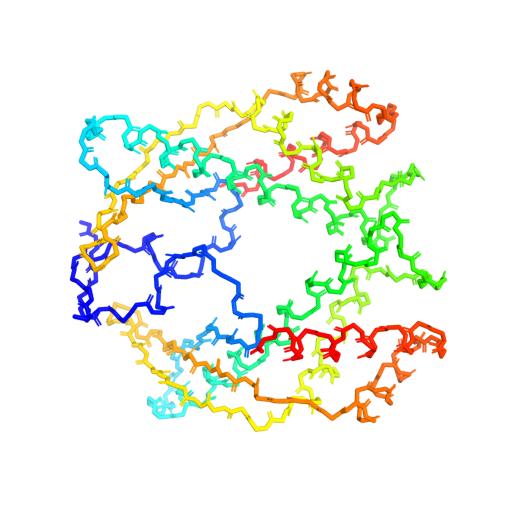? 40.803 49.393 28.625 1.00 14.38 87 VAL B C 1
ATOM 1670 O O . VAL B 1 54 ? 40.673 49.068 29.811 1.00 14.08 87 VAL B O 1
ATOM 1674 N N . HIS B 1 55 ? 40.379 48.618 27.634 1.00 14.67 88 HIS B N 1
ATOM 1675 C CA A HIS B 1 55 ? 39.749 47.349 27.948 0.50 15.00 88 HIS B CA 1
ATOM 1676 C CA B HIS B 1 55 ? 39.760 47.309 27.883 0.50 15.23 88 HIS B CA 1
ATOM 1677 C C . HIS B 1 55 ? 40.660 46.396 28.698 1.00 15.26 88 HIS B C 1
ATOM 1678 O O . HIS B 1 55 ? 40.200 45.736 29.628 1.00 14.09 88 HIS B O 1
ATOM 1691 N N . LYS B 1 56 ? 41.944 46.362 28.340 1.00 14.82 89 LYS B N 1
ATOM 1692 C CA A LYS B 1 56 ? 42.912 45.537 29.059 0.65 15.15 89 LYS B CA 1
ATOM 1693 C CA B LYS B 1 56 ? 42.915 45.536 29.058 0.35 15.08 89 LYS B CA 1
ATOM 1694 C C . LYS B 1 56 ? 43.101 46.023 30.497 1.00 15.19 89 LYS B C 1
ATOM 1695 O O . LYS B 1 56 ? 43.253 45.201 31.455 1.00 14.78 89 LYS B O 1
ATOM 1706 N N . LEU B 1 57 ? 43.122 47.349 30.674 1.00 13.65 90 LEU B N 1
ATOM 1707 C CA . LEU B 1 57 ? 43.206 47.904 32.007 1.00 13.41 90 LEU B CA 1
ATOM 1708 C C . LEU B 1 57 ? 41.999 47.544 32.870 1.00 13.31 90 LEU B C 1
ATOM 1709 O O . LEU B 1 57 ? 42.178 47.300 34.066 1.00 12.29 90 LEU B O 1
ATOM 1714 N N . LYS B 1 58 ? 40.805 47.480 32.271 1.00 13.09 91 LYS B N 1
ATOM 1715 C CA . LYS B 1 58 ? 39.579 47.194 32.985 1.00 13.18 91 LYS B CA 1
ATOM 1716 C C . LYS B 1 58 ? 39.659 45.761 33.431 1.00 11.96 91 LYS B C 1
ATOM 1717 O O . LYS B 1 58 ? 39.279 45.435 34.549 1.00 12.42 91 LYS B O 1
ATOM 1723 N N . GLU B 1 59 ? 40.117 44.900 32.549 1.00 11.88 92 GLU B N 1
ATOM 1724 C CA . GLU B 1 59 ? 40.217 43.470 32.901 1.00 12.35 92 GLU B CA 1
ATOM 1725 C C . GLU B 1 59 ? 41.235 43.257 34.014 1.00 11.73 92 GLU B C 1
ATOM 1726 O O . GLU B 1 59 ? 41.000 42.466 34.925 1.00 11.16 92 GLU B O 1
ATOM 1732 N N . ALA B 1 60 ? 42.363 43.979 33.960 1.00 11.17 93 ALA B N 1
ATOM 1733 C CA . ALA B 1 60 ? 43.389 43.831 35.002 1.00 11.78 93 ALA B CA 1
ATOM 1734 C C . ALA B 1 60 ? 42.881 44.343 36.355 1.00 11.24 93 ALA B C 1
ATOM 1735 O O . ALA B 1 60 ? 43.160 43.759 37.399 1.00 11.69 93 ALA B O 1
ATOM 1737 N N . TYR B 1 61 ? 42.074 45.403 36.306 1.00 10.53 94 TYR B N 1
ATOM 1738 C CA . TYR B 1 61 ? 41.499 46.006 37.494 1.00 10.27 94 TYR B CA 1
ATOM 1739 C C . TYR B 1 61 ? 40.455 45.078 38.129 1.00 10.59 94 TYR B C 1
ATOM 1740 O O . TYR B 1 61 ? 40.389 44.972 39.372 1.00 10.50 94 TYR B O 1
ATOM 1749 N N . LEU B 1 62 ? 39.683 44.376 37.304 1.00 9.73 95 LEU B N 1
ATOM 1750 C CA . LEU B 1 62 ? 38.690 43.465 37.829 1.00 9.50 95 LEU B CA 1
ATOM 1751 C C . LEU B 1 62 ? 39.270 42.121 38.249 1.00 8.11 95 LEU B C 1
ATOM 1752 O O . LEU B 1 62 ? 38.655 41.388 38.974 1.00 7.59 95 LEU B O 1
ATOM 1757 N N . SER B 1 63 ? 40.444 41.777 37.742 1.00 10.15 96 SER B N 1
ATOM 1758 C CA . SER B 1 63 ? 41.073 40.497 38.095 1.00 10.35 96 SER B CA 1
ATOM 1759 C C . SER B 1 63 ? 41.243 40.349 39.610 1.00 10.50 96 SER B C 1
ATOM 1760 O O . SER B 1 63 ? 41.455 41.314 40.344 1.00 10.74 96 SER B O 1
ATOM 1763 N N . LYS B 1 64 ? 41.139 39.126 40.076 1.00 9.91 97 LYS B N 1
ATOM 1764 C CA . LYS B 1 64 ? 41.512 38.786 41.437 1.00 10.53 97 LYS B CA 1
ATOM 1765 C C . LYS B 1 64 ? 42.912 39.237 41.839 1.00 11.67 97 LYS B C 1
ATOM 1766 O O . LYS B 1 64 ? 43.184 39.449 43.027 1.00 12.04 97 LYS B O 1
ATOM 1772 N N . THR B 1 65 ? 43.799 39.399 40.871 1.00 12.73 98 THR B N 1
ATOM 1773 C CA . THR B 1 65 ? 45.160 39.873 41.155 1.00 14.29 98 THR B CA 1
ATOM 1774 C C . THR B 1 65 ? 45.309 41.385 41.298 1.00 13.16 98 THR B C 1
ATOM 1775 O O . THR B 1 65 ? 46.397 41.868 41.679 1.00 13.70 98 THR B O 1
ATOM 1779 N N . ASN B 1 66 ? 44.232 42.124 41.054 1.00 11.50 99 ASN B N 1
ATOM 1780 C CA . ASN B 1 66 ? 44.277 43.584 41.076 1.00 11.58 99 ASN B CA 1
ATOM 1781 C C . ASN B 1 66 ? 44.814 44.143 42.402 1.00 12.37 99 ASN B C 1
ATOM 1782 O O . ASN B 1 66 ? 44.378 43.742 43.502 1.00 11.64 99 ASN B O 1
ATOM 1787 N N . ARG B 1 67 ? 45.733 45.097 42.274 1.00 12.17 100 ARG B N 1
ATOM 1788 C CA . ARG B 1 67 ? 46.329 45.757 43.412 1.00 13.46 100 ARG B CA 1
ATOM 1789 C C . ARG B 1 67 ? 46.030 47.233 43.483 1.00 14.11 100 ARG B C 1
ATOM 1790 O O . ARG B 1 67 ? 46.515 47.905 44.412 1.00 14.64 100 ARG B O 1
ATOM 1798 N N . ILE B 1 68 ? 45.269 47.752 42.522 1.00 14.06 101 ILE B N 1
ATOM 1799 C CA . ILE B 1 68 ? 44.811 49.137 42.581 1.00 13.74 101 ILE B CA 1
ATOM 1800 C C . ILE B 1 68 ? 43.698 49.249 43.618 1.00 15.22 101 ILE B C 1
ATOM 1801 O O . ILE B 1 68 ? 42.608 48.706 43.427 1.00 14.49 101 ILE B O 1
ATOM 1806 N N . LYS B 1 69 ? 43.963 50.000 44.686 1.00 15.68 102 LYS B N 1
ATOM 1807 C CA . LYS B 1 69 ? 43.007 50.143 45.792 1.00 17.82 102 LYS B CA 1
ATOM 1808 C C . LYS B 1 69 ? 41.880 51.114 45.513 1.00 17.99 102 LYS B C 1
ATOM 1809 O O . LYS B 1 69 ? 40.732 50.906 45.988 1.00 18.57 102 LYS B O 1
ATOM 1815 N N . GLN B 1 70 ? 42.172 52.155 44.722 1.00 17.82 103 GLN B N 1
ATOM 1816 C CA . GLN B 1 70 ? 41.170 53.161 44.353 1.00 18.14 103 GLN B CA 1
ATOM 1817 C C . GLN B 1 70 ? 39.998 52.520 43.627 1.00 17.72 103 GLN B C 1
ATOM 1818 O O . GLN B 1 70 ? 40.196 51.582 42.865 1.00 17.31 103 GLN B O 1
ATOM 1824 N N . LYS B 1 71 ? 38.792 53.017 43.891 1.00 17.75 104 LYS B N 1
ATOM 1825 C CA . LYS B 1 71 ? 37.612 52.666 43.131 1.00 18.20 104 LYS B CA 1
ATOM 1826 C C . LYS B 1 71 ? 37.719 53.365 41.781 1.00 17.85 104 LYS B C 1
ATOM 1827 O O . LYS B 1 71 ? 37.780 54.616 41.702 1.00 18.45 104 LYS B O 1
ATOM 1830 N N . ILE B 1 72 ? 37.768 52.568 40.718 1.00 15.64 105 ILE B N 1
ATOM 1831 C CA . ILE B 1 72 ? 37.722 53.113 39.372 1.00 14.83 105 ILE B CA 1
ATOM 1832 C C . ILE B 1 72 ? 36.482 52.625 38.663 1.00 14.73 105 ILE B C 1
ATOM 1833 O O . ILE B 1 72 ? 36.298 51.414 38.506 1.00 14.75 105 ILE B O 1
ATOM 1838 N N . THR B 1 73 ? 35.632 53.554 38.231 1.00 12.53 106 THR B N 1
ATOM 1839 C CA . THR B 1 73 ? 34.350 53.205 37.608 1.00 11.90 106 THR B CA 1
ATOM 1840 C C . THR B 1 73 ? 34.502 53.009 36.101 1.00 10.69 106 THR B C 1
ATOM 1841 O O . THR B 1 73 ? 35.518 53.389 35.496 1.00 11.44 106 THR B O 1
ATOM 1845 N N . ASN B 1 74 ? 33.499 52.429 35.480 1.00 11.02 107 ASN B N 1
ATOM 1846 C CA . ASN B 1 74 ? 33.518 52.275 34.032 1.00 11.83 107 ASN B CA 1
ATOM 1847 C C . ASN B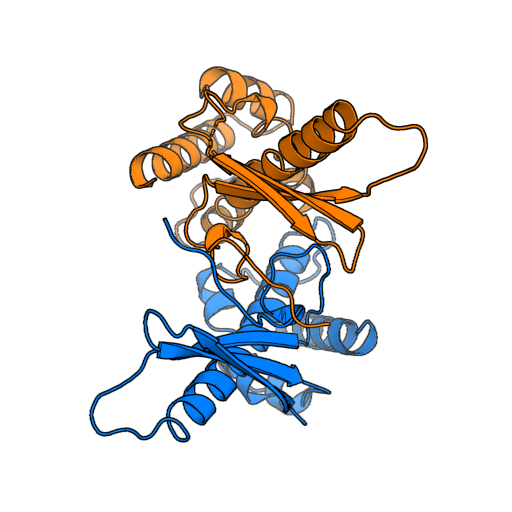 1 74 ? 33.661 53.652 33.361 1.00 12.87 107 ASN B C 1
ATOM 1848 O O . ASN B 1 74 ? 34.415 53.805 32.392 1.00 11.88 107 ASN B O 1
ATOM 1853 N N . GLU B 1 75 ? 32.963 54.636 33.917 1.00 12.12 108 GLU B N 1
ATOM 1854 C CA . GLU B 1 75 ? 33.017 56.002 33.359 1.00 12.52 108 GLU B CA 1
ATOM 1855 C C . GLU B 1 75 ? 34.414 56.594 33.445 1.00 13.25 108 GLU B C 1
ATOM 1856 O O . GLU B 1 75 ? 34.883 57.234 32.469 1.00 11.57 108 GLU B O 1
ATOM 1862 N N . MET B 1 76 ? 35.105 56.336 34.553 1.00 12.75 109 MET B N 1
ATOM 1863 C CA . MET B 1 76 ? 36.520 56.762 34.710 1.00 13.33 109 MET B CA 1
ATOM 1864 C C . MET B 1 76 ? 37.440 56.072 33.687 1.00 15.33 109 MET B C 1
ATOM 1865 O O . MET B 1 76 ? 38.332 56.720 33.053 1.00 13.44 109 MET B O 1
ATOM 1870 N N . PHE B 1 77 ? 37.230 54.765 33.488 1.00 14.84 110 PHE B N 1
ATOM 1871 C CA . PHE B 1 77 ? 37.980 54.052 32.450 1.00 14.83 110 PHE B CA 1
ATOM 1872 C C . PHE B 1 77 ? 37.767 54.688 31.064 1.00 15.41 110 PHE B C 1
ATOM 1873 O O . PHE B 1 77 ? 38.764 54.936 30.355 1.00 15.80 110 PHE B O 1
ATOM 1881 N N . ILE B 1 78 ? 36.520 55.034 30.739 1.00 14.91 111 ILE B N 1
ATOM 1882 C CA . ILE B 1 78 ? 36.183 55.698 29.476 1.00 15.47 111 ILE B CA 1
ATOM 1883 C C . ILE B 1 78 ? 36.935 57.016 29.350 1.00 16.10 111 ILE B C 1
ATOM 1884 O O . ILE B 1 78 ? 37.493 57.316 28.281 1.00 15.63 111 ILE B O 1
ATOM 1889 N N . GLN B 1 79 ? 37.038 57.734 30.466 1.00 16.41 112 GLN B N 1
ATOM 1890 C CA A GLN B 1 79 ? 37.780 58.999 30.581 0.51 17.11 112 GLN B CA 1
ATOM 1891 C CA B GLN B 1 79 ? 37.771 59.001 30.475 0.49 16.68 112 GLN B CA 1
ATOM 1892 C C . GLN B 1 79 ? 39.283 58.824 30.353 1.00 17.36 112 GLN B C 1
ATOM 1893 O O . GLN B 1 79 ? 39.988 59.783 30.025 1.00 18.85 112 GLN B O 1
ATOM 1904 N N . MET B 1 80 ? 39.798 57.621 30.595 1.00 14.69 113 MET B N 1
ATOM 1905 C CA . MET B 1 80 ? 41.219 57.371 30.344 1.00 15.80 113 MET B CA 1
ATOM 1906 C C . MET B 1 80 ? 41.585 57.312 28.872 1.00 14.76 113 MET B C 1
ATOM 1907 O O . MET B 1 80 ? 42.747 57.431 28.513 1.00 14.14 113 MET B O 1
ATOM 1912 N N . THR B 1 81 ? 40.596 57.174 28.013 1.00 15.48 114 THR B N 1
ATOM 1913 C CA . THR B 1 81 ? 40.832 56.994 26.578 1.00 15.04 114 THR B CA 1
ATOM 1914 C C . THR B 1 81 ? 41.602 58.165 25.988 1.00 14.64 114 THR B C 1
ATOM 1915 O O . THR B 1 81 ? 42.571 57.954 25.283 1.00 14.31 114 THR B O 1
ATOM 1919 N N . GLN B 1 82 ? 41.248 59.402 26.350 1.00 15.59 115 GLN B N 1
ATOM 1920 C CA . GLN B 1 82 ? 41.951 60.521 25.737 1.00 16.26 115 GLN B CA 1
ATOM 1921 C C . GLN B 1 82 ? 43.376 60.632 26.248 1.00 14.86 115 GLN B C 1
ATOM 1922 O O . GLN B 1 82 ? 44.279 60.825 25.459 1.00 15.26 115 GLN B O 1
ATOM 1928 N N . PRO B 1 83 ? 43.582 60.538 27.566 1.00 14.67 116 PRO B N 1
ATOM 1929 C CA . PRO B 1 83 ? 45.011 60.620 27.969 1.00 14.68 116 PRO B CA 1
ATOM 1930 C C . PRO B 1 83 ? 45.881 59.516 27.362 1.00 12.66 116 PRO B C 1
ATOM 1931 O O . PRO B 1 83 ? 47.048 59.758 27.081 1.00 12.64 116 PRO B O 1
ATOM 1935 N N . ILE B 1 84 ? 45.327 58.335 27.196 1.00 12.35 117 ILE B N 1
ATOM 1936 C CA A ILE B 1 84 ? 46.064 57.253 26.540 0.66 12.08 117 ILE B CA 1
ATOM 1937 C CA B ILE B 1 84 ? 46.044 57.239 26.549 0.34 12.42 117 ILE B CA 1
ATOM 1938 C C . ILE B 1 84 ? 46.325 57.616 25.103 1.00 12.12 117 ILE B C 1
ATOM 1939 O O . ILE B 1 84 ? 47.427 57.528 24.645 1.00 11.11 117 ILE B O 1
ATOM 1948 N N . TYR B 1 85 ? 45.298 58.075 24.389 1.00 12.62 118 TYR B N 1
ATOM 1949 C CA . TYR B 1 85 ? 45.473 58.553 23.005 1.00 13.33 118 TYR B CA 1
ATOM 1950 C C . TYR B 1 85 ? 46.569 59.600 22.901 1.00 12.41 118 TYR B C 1
ATOM 1951 O O . TYR B 1 85 ? 47.496 59.489 22.108 1.00 13.53 118 TYR B O 1
ATOM 1960 N N . ASP B 1 86 ? 46.486 60.626 23.761 1.00 12.86 119 ASP B N 1
ATOM 1961 C CA . ASP B 1 86 ? 47.449 61.694 23.707 1.00 13.75 119 ASP B CA 1
ATOM 1962 C C . ASP B 1 86 ? 48.861 61.229 23.956 1.00 13.36 119 ASP B C 1
ATOM 1963 O O . ASP B 1 86 ? 49.779 61.871 23.491 1.00 14.48 119 ASP B O 1
ATOM 1968 N N . SER B 1 87 ? 49.020 60.150 24.721 1.00 12.45 120 SER B N 1
ATOM 1969 C CA . SER B 1 87 ? 50.328 59.614 25.046 1.00 12.73 120 SER B CA 1
ATOM 1970 C C . SER B 1 87 ? 50.897 58.709 23.955 1.00 12.68 120 SER B C 1
ATOM 1971 O O . SER B 1 87 ? 52.071 58.387 23.987 1.00 11.18 120 SER B O 1
ATOM 1974 N N . LEU B 1 88 ? 50.082 58.273 23.007 1.00 11.94 121 LEU B N 1
ATOM 1975 C CA . LEU B 1 88 ? 50.583 57.339 22.021 1.00 12.77 121 LEU B CA 1
ATOM 1976 C C . LEU B 1 88 ? 51.669 57.984 21.192 1.00 12.91 121 LEU B C 1
ATOM 1977 O O . LEU B 1 88 ? 51.592 59.182 20.874 1.00 15.13 121 LEU B O 1
ATOM 1982 N N . MET B 1 89 ? 52.708 57.205 20.908 1.00 13.00 122 MET B N 1
ATOM 1983 C CA A MET B 1 89 ? 53.826 57.677 20.099 0.64 13.51 122 MET B CA 1
ATOM 1984 C CA B MET B 1 89 ? 53.864 57.652 20.133 0.36 13.23 122 MET B CA 1
ATOM 1985 C C . MET B 1 89 ? 54.021 56.806 18.869 1.00 13.34 122 MET B C 1
ATOM 1986 O O . MET B 1 89 ? 53.710 55.606 18.890 1.00 12.89 122 MET B O 1
ATOM 1995 N N . ASN B 1 90 ? 54.538 57.437 17.808 1.00 13.77 123 ASN B N 1
ATOM 1996 C CA . ASN B 1 90 ? 54.922 56.746 16.564 1.00 14.97 123 ASN B CA 1
ATOM 1997 C C . ASN B 1 90 ? 53.799 55.855 16.054 1.00 13.97 123 ASN B C 1
ATOM 1998 O O . ASN B 1 90 ? 53.924 54.639 15.931 1.00 14.20 123 ASN B O 1
ATOM 2003 N N . VAL B 1 91 ? 52.636 56.467 15.875 1.00 13.53 124 VAL B N 1
ATOM 2004 C CA . VAL B 1 91 ? 51.454 55.766 15.391 1.00 13.72 124 VAL B CA 1
ATOM 2005 C C . VAL B 1 91 ? 51.511 55.800 13.858 1.00 14.35 124 VAL B C 1
ATOM 2006 O O . VAL B 1 91 ? 51.332 56.850 13.256 1.00 14.74 124 VAL B O 1
ATOM 2010 N N . ASP B 1 92 ? 51.817 54.652 13.259 1.00 14.56 125 ASP B N 1
ATOM 2011 C CA . ASP B 1 92 ? 52.010 54.538 11.820 1.00 14.57 125 ASP B CA 1
ATOM 2012 C C . ASP B 1 92 ? 50.695 54.147 11.160 1.00 14.37 125 ASP B C 1
ATOM 2013 O O . ASP B 1 92 ? 50.010 53.245 11.660 1.00 15.08 125 ASP B O 1
ATOM 2018 N N . ARG B 1 93 ? 50.315 54.854 10.095 1.00 14.00 126 ARG B N 1
ATOM 2019 C CA B ARG B 1 93 ? 49.172 54.430 9.261 0.50 13.64 126 ARG B CA 1
ATOM 2020 C CA C ARG B 1 93 ? 49.178 54.434 9.267 0.50 13.74 126 ARG B CA 1
ATOM 2021 C C . ARG B 1 93 ? 49.700 53.335 8.339 1.00 14.04 126 ARG B C 1
ATOM 2022 O O . ARG B 1 93 ? 50.622 53.562 7.535 1.00 14.51 126 ARG B O 1
ATOM 2037 N N . LEU B 1 94 ? 49.140 52.140 8.472 1.00 12.59 127 LEU B N 1
ATOM 2038 C CA . LEU B 1 94 ? 49.614 50.982 7.710 1.00 13.37 127 LEU B CA 1
ATOM 2039 C C . LEU B 1 94 ? 48.724 50.597 6.551 1.00 13.39 127 LEU B C 1
ATOM 2040 O O . LEU B 1 94 ? 49.168 49.819 5.707 1.00 14.08 127 LEU B O 1
ATOM 2045 N N . GLY B 1 95 ? 47.531 51.183 6.430 1.00 11.74 128 GLY B N 1
ATOM 2046 C CA . GLY B 1 95 ? 46.681 50.889 5.286 1.00 10.84 128 GLY B CA 1
ATOM 2047 C C . GLY B 1 95 ? 45.424 51.704 5.253 1.00 10.97 128 GLY B C 1
ATOM 2048 O O . GLY B 1 95 ? 45.013 52.245 6.268 1.00 10.51 128 GLY B O 1
ATOM 2049 N N . ILE B 1 96 ? 44.856 51.791 4.054 1.00 9.92 129 ILE B N 1
ATOM 2050 C CA . ILE B 1 96 ? 43.569 52.406 3.786 1.00 10.95 129 ILE B CA 1
ATOM 2051 C C . ILE B 1 96 ? 42.759 51.434 2.953 1.00 10.22 129 ILE B C 1
ATOM 2052 O O . ILE B 1 96 ? 43.280 50.803 2.012 1.00 10.39 129 ILE B O 1
ATOM 2057 N N . TYR B 1 97 ? 41.493 51.284 3.292 1.00 10.04 130 TYR B N 1
ATOM 2058 C CA . TYR B 1 97 ? 40.579 50.446 2.532 1.00 10.74 130 TYR B CA 1
ATOM 2059 C C . TYR B 1 97 ? 39.284 51.179 2.363 1.00 11.53 130 TYR B C 1
ATOM 2060 O O . TYR B 1 97 ? 38.728 51.635 3.368 1.00 11.38 130 TYR B O 1
ATOM 2069 N N . ILE B 1 98 ? 38.794 51.295 1.122 1.00 11.65 131 ILE B N 1
ATOM 2070 C CA . ILE B 1 98 ? 37.491 51.843 0.902 1.00 12.64 131 ILE B CA 1
ATOM 2071 C C . ILE B 1 98 ? 36.435 50.743 0.745 1.00 13.02 131 ILE B C 1
ATOM 2072 O O . ILE B 1 98 ? 36.531 49.821 -0.191 1.00 14.55 131 ILE B O 1
ATOM 2077 N N . ASN B 1 99 ? 35.404 50.825 1.559 1.00 11.38 132 ASN B N 1
ATOM 2078 C CA . ASN B 1 99 ? 34.238 49.978 1.395 1.00 11.97 132 ASN B CA 1
ATOM 2079 C C . ASN B 1 99 ? 33.250 50.673 0.471 1.00 13.50 132 ASN B C 1
ATOM 2080 O O . ASN B 1 99 ? 32.602 51.616 0.895 1.00 12.25 132 ASN B O 1
ATOM 2085 N N . PRO B 1 100 ? 33.123 50.186 -0.816 1.00 11.61 133 PRO B N 1
ATOM 2086 C CA . PRO B 1 100 ? 32.217 50.840 -1.732 1.00 12.94 133 PRO B CA 1
ATOM 2087 C C . PRO B 1 100 ? 30.707 50.622 -1.423 1.00 13.66 133 PRO B C 1
ATOM 2088 O O . PRO B 1 100 ? 29.892 51.343 -1.985 1.00 15.77 133 PRO B O 1
ATOM 2092 N N . ASN B 1 101 ? 30.346 49.645 -0.588 1.00 14.90 134 ASN B N 1
ATOM 2093 C CA . ASN B 1 101 ? 28.919 49.372 -0.223 1.00 16.35 134 ASN B CA 1
ATOM 2094 C C . ASN B 1 101 ? 28.347 50.433 0.750 1.00 17.18 134 ASN B C 1
ATOM 2095 O O . ASN B 1 101 ? 27.187 50.859 0.675 1.00 18.46 134 ASN B O 1
ATOM 2100 N N . ASN B 1 102 ? 29.179 50.859 1.665 1.00 17.55 135 ASN B N 1
ATOM 2101 C CA A ASN B 1 102 ? 28.816 51.821 2.697 0.61 17.36 135 ASN B CA 1
ATOM 2102 C CA B ASN B 1 102 ? 28.728 51.857 2.627 0.39 16.68 135 ASN B CA 1
ATOM 2103 C C . ASN B 1 102 ? 29.457 53.179 2.452 1.00 16.16 135 ASN B C 1
ATOM 2104 O O . ASN B 1 102 ? 29.164 54.119 3.146 1.00 16.36 135 ASN B O 1
ATOM 2113 N N . GLU B 1 103 ? 30.376 53.248 1.496 1.00 15.07 136 GLU B N 1
ATOM 2114 C CA . GLU B 1 103 ? 31.133 54.466 1.207 1.00 14.41 136 GLU B CA 1
ATOM 2115 C C . GLU B 1 103 ? 31.888 54.947 2.465 1.00 12.86 136 GLU B C 1
ATOM 2116 O O . GLU B 1 103 ? 31.747 56.090 2.932 1.00 13.93 136 GLU B O 1
ATOM 2122 N N . GLU B 1 104 ? 32.638 54.024 3.043 1.00 11.22 137 GLU B N 1
ATOM 2123 C CA . GLU B 1 104 ? 33.390 54.266 4.263 1.00 10.97 137 GLU B CA 1
ATOM 2124 C C . GLU B 1 104 ? 34.843 54.039 3.976 1.00 10.71 137 GLU B C 1
ATOM 2125 O O . GLU B 1 104 ? 35.216 53.038 3.363 1.00 12.97 137 GLU B O 1
ATOM 2131 N N . VAL B 1 105 ? 35.667 54.945 4.397 1.00 9.22 138 VAL B N 1
ATOM 2132 C CA . VAL B 1 105 ? 37.121 54.813 4.303 1.00 9.28 138 VAL B CA 1
ATOM 2133 C C . VAL B 1 105 ? 37.704 54.311 5.614 1.00 9.27 138 VAL B C 1
ATOM 2134 O O . VAL B 1 105 ? 37.591 54.987 6.641 1.00 10.04 138 VAL B O 1
ATOM 2138 N N . PHE B 1 106 ? 38.338 53.127 5.579 1.00 9.39 139 PHE B N 1
ATOM 2139 C CA . PHE B 1 106 ? 38.916 52.525 6.778 1.00 10.43 139 PHE B CA 1
ATOM 2140 C C . PHE B 1 106 ? 40.387 52.756 6.793 1.00 9.90 139 PHE B C 1
ATOM 2141 O O . PHE B 1 106 ? 41.046 52.668 5.758 1.00 11.32 139 PHE B O 1
ATOM 2149 N N . ALA B 1 107 ? 40.904 53.043 7.977 1.00 10.32 140 ALA B N 1
ATOM 2150 C CA . ALA B 1 107 ? 42.331 53.127 8.219 1.00 9.59 140 ALA B CA 1
ATOM 2151 C C . ALA B 1 107 ? 42.775 52.095 9.215 1.00 10.00 140 ALA B C 1
ATOM 2152 O O . ALA B 1 107 ? 42.045 51.789 10.179 1.00 9.68 140 ALA B O 1
ATOM 2154 N N . LEU B 1 108 ? 43.994 51.561 8.980 1.00 10.74 141 LEU B N 1
ATOM 2155 C CA . LEU B 1 108 ? 44.710 50.700 9.916 1.00 10.54 141 LEU B CA 1
ATOM 2156 C C . LEU B 1 108 ? 45.882 51.474 10.450 1.00 10.78 141 LEU B C 1
ATOM 2157 O O . LEU B 1 108 ? 46.644 52.034 9.678 1.00 10.72 141 LEU B O 1
ATOM 2162 N N . VAL B 1 109 ? 45.971 51.547 11.767 1.00 11.21 142 VAL B N 1
ATOM 2163 C CA . VAL B 1 109 ? 47.151 52.147 12.434 1.00 10.19 142 VAL B CA 1
ATOM 2164 C C . VAL B 1 109 ? 47.774 51.117 13.410 1.00 10.91 142 VAL B C 1
ATOM 2165 O O . VAL B 1 109 ? 47.082 50.229 13.943 1.00 11.77 142 VAL B O 1
ATOM 2169 N N . ARG B 1 110 ? 49.061 51.325 13.690 1.00 6.32 143 ARG B N 1
ATOM 2170 C CA . ARG B 1 110 ? 49.747 50.650 14.758 1.00 5.51 143 ARG B CA 1
ATOM 2171 C C . ARG B 1 110 ? 50.541 51.673 15.573 1.00 6.13 143 ARG B C 1
ATOM 2172 O O . ARG B 1 110 ? 51.347 52.411 14.992 1.00 5.86 143 ARG B O 1
ATOM 2180 N N . ALA B 1 111 ? 50.325 51.718 16.887 1.00 5.77 144 ALA B N 1
ATOM 2181 C CA . ALA B 1 111 ? 51.119 52.556 17.787 1.00 7.40 144 ALA B CA 1
ATOM 2182 C C . ALA B 1 111 ? 52.372 51.757 18.192 1.00 8.67 144 ALA B C 1
ATOM 2183 O O . ALA B 1 111 ? 52.258 50.668 18.763 1.00 8.87 144 ALA B O 1
ATOM 2185 N N . ARG B 1 112 ? 53.543 52.312 17.938 1.00 8.84 145 ARG B N 1
ATOM 2186 C CA . ARG B 1 112 ? 54.781 51.624 18.282 1.00 10.45 145 ARG B CA 1
ATOM 2187 C C . ARG B 1 112 ? 55.103 51.780 19.763 1.00 11.27 145 ARG B C 1
ATOM 2188 O O . ARG B 1 112 ? 55.814 50.981 20.311 1.00 11.33 145 ARG B O 1
ATOM 2196 N N . GLY B 1 113 ? 54.587 52.823 20.392 1.00 11.36 146 GLY B N 1
ATOM 2197 C CA . GLY B 1 113 ? 54.857 53.044 21.800 1.00 11.99 146 GLY B CA 1
ATOM 2198 C C . GLY B 1 113 ? 53.962 54.111 22.399 1.00 11.57 146 GLY B C 1
ATOM 2199 O O . GLY B 1 113 ? 53.006 54.550 21.772 1.00 10.75 146 GLY B O 1
ATOM 2200 N N . PHE B 1 114 ? 54.334 54.543 23.608 1.00 11.57 147 PHE B N 1
ATOM 2201 C CA . PHE B 1 114 ? 53.648 55.603 24.312 1.00 11.20 147 PHE B CA 1
ATOM 2202 C C . PHE B 1 114 ? 54.657 56.340 25.212 1.00 11.61 147 PHE B C 1
ATOM 2203 O O . PHE B 1 114 ? 55.739 55.840 25.463 1.00 11.70 147 PHE B O 1
ATOM 2211 N N . ASP B 1 115 ? 54.258 57.543 25.613 1.00 12.25 148 ASP B N 1
ATOM 2212 C CA . ASP B 1 115 ? 54.990 58.410 26.525 1.00 11.92 148 ASP B CA 1
ATOM 2213 C C . ASP B 1 115 ? 54.437 58.242 27.934 1.00 10.68 148 ASP B C 1
ATOM 2214 O O . ASP B 1 115 ? 53.344 58.728 28.255 1.00 9.43 148 ASP B O 1
ATOM 2219 N N . LYS B 1 116 ? 55.177 57.512 28.758 1.00 9.60 149 LYS B N 1
ATOM 2220 C CA . LYS B 1 116 ? 54.672 57.117 30.095 1.00 10.26 149 LYS B CA 1
ATOM 2221 C C . LYS B 1 116 ? 54.520 58.321 31.002 1.00 9.82 149 LYS B C 1
ATOM 2222 O O . LYS B 1 116 ? 53.612 58.337 31.834 1.00 10.37 149 LYS B O 1
ATOM 2228 N N . ASP B 1 117 ? 55.330 59.354 30.791 1.00 8.76 150 ASP B N 1
ATOM 2229 C CA . ASP B 1 117 ? 55.183 60.588 31.528 1.00 8.77 150 ASP B CA 1
ATOM 2230 C C . ASP B 1 117 ? 53.935 61.387 31.145 1.00 10.25 150 ASP B C 1
ATOM 2231 O O . ASP B 1 117 ? 53.236 61.922 32.033 1.00 9.41 150 ASP B O 1
ATOM 2236 N N . ALA B 1 118 ? 53.694 61.492 29.848 1.00 10.89 151 ALA B N 1
ATOM 2237 C CA . ALA B 1 118 ? 52.482 62.168 29.385 1.00 11.13 151 ALA B CA 1
ATOM 2238 C C . ALA B 1 118 ? 51.264 61.426 29.927 1.00 10.18 151 ALA B C 1
ATOM 2239 O O . ALA B 1 118 ? 50.266 62.049 30.351 1.00 12.20 151 ALA B O 1
ATOM 2241 N N . LEU B 1 119 ? 51.310 60.102 29.900 1.00 11.85 152 LEU B N 1
ATOM 2242 C CA . LEU B 1 119 ? 50.157 59.310 30.349 1.00 11.06 152 LEU B CA 1
ATOM 2243 C C . LEU B 1 119 ? 49.976 59.576 31.844 1.00 10.72 152 LEU B C 1
ATOM 2244 O O . LEU B 1 119 ? 48.874 59.844 32.315 1.00 10.18 152 LEU B O 1
ATOM 2249 N N . SER B 1 120 ? 51.081 59.541 32.580 1.00 10.09 153 SER B N 1
ATOM 2250 C CA . SER B 1 120 ? 51.015 59.798 34.032 1.00 9.85 153 SER B CA 1
ATOM 2251 C C . SER B 1 120 ? 50.341 61.117 34.342 1.00 9.18 153 SER B C 1
ATOM 2252 O O . SER B 1 120 ? 49.434 61.163 35.181 1.00 8.59 153 SER B O 1
ATOM 2255 N N . GLU B 1 121 ? 50.778 62.161 33.654 1.00 11.65 154 GLU B N 1
ATOM 2256 C CA . GLU B 1 121 ? 50.264 63.517 33.888 1.00 11.54 154 GLU B CA 1
ATOM 2257 C C . GLU B 1 121 ? 48.777 63.568 33.589 1.00 10.73 154 GLU B C 1
ATOM 2258 O O . GLU B 1 121 ? 48.001 64.102 34.364 1.00 9.59 154 GLU B O 1
ATOM 2264 N N . GLY B 1 122 ? 48.390 62.916 32.520 1.00 10.90 155 GLY B N 1
ATOM 2265 C CA . GLY B 1 122 ? 46.992 62.886 32.112 1.00 11.17 155 GLY B CA 1
ATOM 2266 C C . GLY B 1 122 ? 46.119 62.124 33.086 1.00 11.18 155 GLY B C 1
ATOM 2267 O O . GLY B 1 122 ? 45.004 62.562 33.383 1.00 11.75 155 GLY B O 1
ATOM 2268 N N . LEU B 1 123 ? 46.610 60.998 33.592 1.00 10.45 156 LEU B N 1
ATOM 2269 C CA . LEU B 1 123 ? 45.891 60.203 34.586 1.00 10.15 156 LEU B CA 1
ATOM 2270 C C . LEU B 1 123 ? 45.815 60.938 35.926 1.00 9.64 156 LEU B C 1
ATOM 2271 O O . LEU B 1 123 ? 44.754 60.966 36.554 1.00 9.93 156 LEU B O 1
ATOM 2276 N N . HIS B 1 124 ? 46.873 61.636 36.308 1.00 10.15 157 HIS B N 1
ATOM 2277 C CA . HIS B 1 124 ? 46.848 62.426 37.542 1.00 11.48 157 HIS B CA 1
ATOM 2278 C C . HIS B 1 124 ? 45.814 63.541 37.421 1.00 12.47 157 HIS B C 1
ATOM 2279 O O . HIS B 1 124 ? 45.185 63.949 38.413 1.00 12.39 157 HIS B O 1
ATOM 2286 N N . LYS B 1 125 ? 45.626 64.070 36.219 1.00 12.95 158 LYS B N 1
ATOM 2287 C CA . LYS B 1 125 ? 44.667 65.160 36.080 1.00 14.76 158 LYS B CA 1
ATOM 2288 C C . LYS B 1 125 ? 43.239 64.692 36.232 1.00 15.83 158 LYS B C 1
ATOM 2289 O O . LYS B 1 125 ? 42.352 65.480 36.471 1.00 14.15 158 LYS B O 1
ATOM 2295 N N . MET B 1 126 ? 43.024 63.393 36.104 1.00 16.82 159 MET B N 1
ATOM 2296 C CA A MET B 1 126 ? 41.724 62.741 36.140 0.48 17.87 159 MET B CA 1
ATOM 2297 C CA B MET B 1 126 ? 41.626 62.924 36.191 0.52 17.43 159 MET B CA 1
ATOM 2298 C C . MET B 1 126 ? 41.368 62.261 37.535 1.00 18.63 159 MET B C 1
ATOM 2299 O O . MET B 1 126 ? 40.422 61.444 37.687 1.00 20.81 159 MET B O 1
ATOM 2308 N N . SER B 1 127 ? 42.165 62.659 38.534 1.00 18.58 160 SER B N 1
ATOM 2309 C CA . SER B 1 127 ? 41.949 62.283 39.915 1.00 19.82 160 SER B CA 1
ATOM 2310 C C . SER B 1 127 ? 42.183 60.813 40.267 1.00 19.65 160 SER B C 1
ATOM 2311 O O . SER B 1 127 ? 41.536 60.245 41.157 1.00 20.59 160 SER B O 1
ATOM 2314 N N . LEU B 1 128 ? 43.143 60.225 39.590 1.00 18.62 161 LEU B N 1
ATOM 2315 C CA . LEU B 1 128 ? 43.626 58.901 39.958 1.00 17.56 161 LEU B CA 1
ATOM 2316 C C . LEU B 1 128 ? 44.844 59.070 40.866 1.00 18.04 161 LEU B C 1
ATOM 2317 O O . LEU B 1 128 ? 45.681 59.957 40.616 1.00 17.80 161 LEU B O 1
ATOM 2322 N N . ASP B 1 129 ? 44.967 58.236 41.893 1.00 17.31 162 ASP B N 1
ATOM 2323 C CA . ASP B 1 129 ? 46.006 58.467 42.882 1.00 16.76 162 ASP B CA 1
ATOM 2324 C C . ASP B 1 129 ? 47.306 57.877 42.429 1.00 16.13 162 ASP B C 1
ATOM 2325 O O . ASP B 1 129 ? 47.358 57.173 41.416 1.00 14.49 162 ASP B O 1
ATOM 2330 N N . ASN B 1 130 ? 48.361 58.182 43.176 1.00 15.62 163 ASN B N 1
ATOM 2331 C CA . ASN B 1 130 ? 49.698 57.763 42.775 1.00 16.43 163 ASN B CA 1
ATOM 2332 C C . ASN B 1 130 ? 49.780 56.266 42.515 1.00 14.65 163 ASN B C 1
ATOM 2333 O O . ASN B 1 130 ? 50.394 55.837 41.560 1.00 13.55 163 ASN B O 1
ATOM 2338 N N . GLN B 1 131 ? 49.221 55.486 43.442 1.00 14.60 164 GLN B N 1
ATOM 2339 C CA . GLN B 1 131 ? 49.245 54.055 43.330 1.00 14.05 164 GLN B CA 1
ATOM 2340 C C . GLN B 1 131 ? 48.535 53.588 42.047 1.00 12.81 164 GLN B C 1
ATOM 2341 O O . GLN B 1 131 ? 49.080 52.778 41.299 1.00 13.27 164 GLN B O 1
ATOM 2347 N N . ALA B 1 132 ? 47.338 54.096 41.808 1.00 11.59 165 ALA B N 1
ATOM 2348 C CA . ALA B 1 132 ? 46.581 53.711 40.614 1.00 11.34 165 ALA B CA 1
ATOM 2349 C C . ALA B 1 132 ? 47.364 54.071 39.343 1.00 11.35 165 ALA B C 1
ATOM 2350 O O . ALA B 1 132 ? 47.516 53.258 38.424 1.00 10.76 165 ALA B O 1
ATOM 2352 N N . VAL B 1 133 ? 47.841 55.319 39.281 1.00 11.30 166 VAL B N 1
ATOM 2353 C CA . VAL B 1 133 ? 48.500 55.822 38.070 1.00 10.62 166 VAL B CA 1
ATOM 2354 C C . VAL B 1 133 ? 49.715 54.960 37.823 1.00 11.14 166 VAL B C 1
ATOM 2355 O O . VAL B 1 133 ? 49.929 54.516 36.716 1.00 10.59 166 VAL B O 1
ATOM 2359 N N . SER B 1 134 ? 50.490 54.666 38.856 1.00 10.10 167 SER B N 1
ATOM 2360 C CA . SER B 1 134 ? 51.746 53.938 38.634 1.00 11.68 167 SER B CA 1
ATOM 2361 C C . SER B 1 134 ? 51.513 52.550 38.105 1.00 10.53 167 SER B C 1
ATOM 2362 O O . SER B 1 134 ? 52.276 52.043 37.269 1.00 12.81 167 SER B O 1
ATOM 2365 N N . ILE B 1 135 ? 50.439 51.921 38.576 1.00 10.66 168 ILE B N 1
ATOM 2366 C CA . ILE B 1 135 ? 50.087 50.571 38.165 1.00 10.05 168 ILE B CA 1
ATOM 2367 C C . ILE B 1 135 ? 49.477 50.580 36.763 1.00 9.40 168 ILE B C 1
ATOM 2368 O O . ILE B 1 135 ? 49.839 49.776 35.959 1.00 9.33 168 ILE B O 1
ATOM 2373 N N . LEU B 1 136 ? 48.558 51.502 36.487 1.00 9.46 169 LEU B N 1
ATOM 2374 C CA . LEU B 1 136 ? 48.009 51.626 35.137 1.00 10.28 169 LEU B CA 1
ATOM 2375 C C . LEU B 1 136 ? 49.136 51.867 34.108 1.00 11.44 169 LEU B C 1
ATOM 2376 O O . LEU B 1 136 ? 49.202 51.228 33.054 1.00 9.98 169 LEU B O 1
ATOM 2381 N N . VAL B 1 137 ? 50.084 52.741 34.443 1.00 10.89 170 VAL B N 1
ATOM 2382 C CA . VAL B 1 137 ? 51.184 53.008 33.550 1.00 10.57 170 VAL B CA 1
ATOM 2383 C C . VAL B 1 137 ? 52.071 51.773 33.316 1.00 11.51 170 VAL B C 1
ATOM 2384 O O . VAL B 1 137 ? 52.415 51.474 32.170 1.00 11.78 170 VAL B O 1
ATOM 2388 N N . ALA B 1 138 ? 52.401 51.051 34.381 1.00 10.38 171 ALA B N 1
ATOM 2389 C CA . ALA B 1 138 ? 53.097 49.788 34.272 1.00 11.82 171 ALA B CA 1
ATOM 2390 C C . ALA B 1 138 ? 52.391 48.793 33.343 1.00 11.71 171 ALA B C 1
ATOM 2391 O O . ALA B 1 138 ? 53.039 48.099 32.586 1.00 12.48 171 ALA B O 1
ATOM 2393 N N . LYS B 1 139 ? 51.072 48.725 33.436 1.00 12.05 172 LYS B N 1
ATOM 2394 C CA . LYS B 1 139 ? 50.282 47.787 32.635 1.00 12.35 172 LYS B CA 1
ATOM 2395 C C . LYS B 1 139 ? 50.347 48.189 31.154 1.00 12.25 172 LYS B C 1
ATOM 2396 O O . LYS B 1 139 ? 50.454 47.329 30.287 1.00 12.50 172 LYS B O 1
ATOM 2402 N N . VAL B 1 140 ? 50.344 49.485 30.875 1.00 11.80 173 VAL B N 1
ATOM 2403 C CA . VAL B 1 140 ? 50.442 49.953 29.515 1.00 11.84 173 VAL B CA 1
ATOM 2404 C C . VAL B 1 140 ? 51.827 49.648 28.983 1.00 12.90 173 VAL B C 1
ATOM 2405 O O . VAL B 1 140 ? 51.967 49.211 27.837 1.00 11.44 173 VAL B O 1
ATOM 2409 N N . GLU B 1 141 ? 52.850 49.835 29.829 1.00 14.04 174 GLU B N 1
ATOM 2410 C CA . GLU B 1 141 ? 54.205 49.448 29.440 1.00 14.25 174 GLU B CA 1
ATOM 2411 C C . GLU B 1 141 ? 54.274 47.955 29.027 1.00 14.19 174 GLU B C 1
ATOM 2412 O O . GLU B 1 141 ? 54.922 47.610 28.030 1.00 13.79 174 GLU B O 1
ATOM 2418 N N . GLU B 1 142 ? 53.618 47.096 29.811 1.00 13.42 175 GLU B N 1
ATOM 2419 C CA . GLU B 1 142 ? 53.587 45.655 29.550 1.00 13.97 175 GLU B CA 1
ATOM 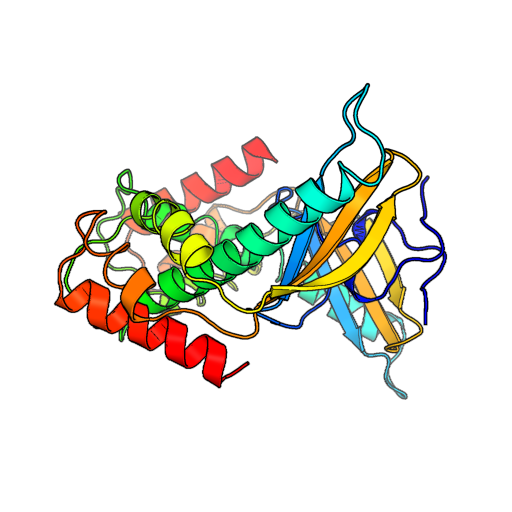2420 C C . GLU B 1 142 ? 52.877 45.326 28.243 1.00 13.05 175 GLU B C 1
ATOM 2421 O O . GLU B 1 142 ? 53.331 44.454 27.494 1.00 13.04 175 GLU B O 1
ATOM 2427 N N . ILE B 1 143 ? 51.800 46.043 27.956 1.00 11.74 176 ILE B N 1
ATOM 2428 C CA . ILE B 1 143 ? 51.122 45.886 26.661 1.00 11.66 176 ILE B CA 1
ATOM 2429 C C . ILE B 1 143 ? 52.077 46.182 25.512 1.00 11.70 176 ILE B C 1
ATOM 2430 O O . ILE B 1 143 ? 52.152 45.398 24.532 1.00 11.02 176 ILE B O 1
ATOM 2435 N N . PHE B 1 144 ? 52.846 47.277 25.626 1.00 12.15 177 PHE B N 1
ATOM 2436 C CA . PHE B 1 144 ? 53.737 47.623 24.537 1.00 12.71 177 PHE B CA 1
ATOM 2437 C C . PHE B 1 144 ? 54.905 46.630 24.416 1.00 14.17 177 PHE B C 1
ATOM 2438 O O . PHE B 1 144 ? 55.216 46.207 23.301 1.00 15.96 177 PHE B O 1
ATOM 2446 N N . LYS B 1 145 ? 55.464 46.198 25.535 1.00 15.32 178 LYS B N 1
ATOM 2447 C CA . LYS B 1 145 ? 56.498 45.184 25.540 1.00 15.81 178 LYS B CA 1
ATOM 2448 C C . LYS B 1 145 ? 56.024 43.910 24.846 1.00 16.47 178 LYS B C 1
ATOM 2449 O O . LYS B 1 145 ? 56.752 43.361 24.031 1.00 14.79 178 LYS B O 1
ATOM 2455 N N . ASP B 1 146 ? 54.807 43.461 25.168 1.00 16.50 179 ASP B N 1
ATOM 2456 C CA . ASP B 1 146 ? 54.236 42.254 24.558 1.00 17.83 179 ASP B CA 1
ATOM 2457 C C . ASP B 1 146 ? 53.919 42.421 23.067 1.00 18.52 179 ASP B C 1
ATOM 2458 O O . ASP B 1 146 ? 53.862 41.431 22.347 1.00 17.70 179 ASP B O 1
ATOM 2463 N N . SER B 1 147 ? 53.698 43.663 22.624 1.00 18.95 180 SER B N 1
ATOM 2464 C CA . SER B 1 147 ? 53.262 43.935 21.262 1.00 21.18 180 SER B CA 1
ATOM 2465 C C . SER B 1 147 ? 54.341 43.641 20.235 1.00 21.92 180 SER B C 1
ATOM 2466 O O . SER B 1 147 ? 54.035 43.401 19.076 1.00 23.30 180 SER B O 1
ATOM 2469 N N . VAL B 1 148 ? 55.531 43.647 20.527 1.00 23.50 181 VAL B N 1
#

Foldseek 3Di:
DDDDPPDDPVVDDDDDCPLQKFKFWFADDPPDDLVVRQVVQLLVRLLRSLVSLLVVVVVLCPDPPNDADDDADPVNSVQLSVQQSVFFPDKDWDDWDAGVVRRIIMTMIGGLGGDLVSSLVSNVVSPRDNSNSVVSSVSVVVSSVVD/DDDPPDDPVPDDPDLVQLQKFKAWFADDPPDDPVVRVVVQLLVRLLSSLVSLLVQVVCLCPDPPHDQPDDADPVNSVQLSVLSSVFFPDWDWDDWDADPVRRIIMIMIGGLAGHLVSSLVSNVVSPRDPSSSVVSSVSRVVSNVVD

Organism: Helicobacter pylori (strain ATCC 700392 / 26695) (NCBI:txid85962)

Secondary structure (P-SEA, 3-state):
ccccccccccccccccccccbbbbcccccccccaaaaaaaaaaaaaaaaaaaaaaaaaaaaacccccccccccaaaaaaaaaaaaaaccccccccccccccccbbbbbbbbccccaaaaaaaaaaacccaaaaaaaaaaaaaaaaac/ccccccccccccccccccccccbbbbbbccccaaaaaaaaaaaaaaaaaaaaaaaaaaaaacccccccccccaaaaaaaaaaaaaaccccccccccccccccbbbbbbbbccccaaaaaaaaaaacccaaaaaaaaaaaaaaaaac

Solvent-accessible surface area: 15384 Å² total

B-factor: mean 16.97, std 6.64, range [2.0, 50.3]